Protein 8SX0 (pdb70)

Nearest PDB structures (foldseek):
  8sx0-assembly2_B  TM=9.634E-01  e=1.374E-15  Bordetella pertussis
  8qfa-assembly1_A  TM=8.486E-01  e=3.007E-14  Bordetella pertussis
  7u8t-assembly1_A  TM=3.746E-01  e=1.706E+00  Thermochaetoides thermophila
  8a5y-assembly1_T  TM=3.663E-01  e=3.637E+00  Saccharomyces cerevisiae
  8sx0-assembly2_B  TM=1.011E+00  e=2.562E-17  Bordetella pertussis

Radius of gyration: 18.43 Å; Cα contacts (8 Å, |Δi|>4): 390; chains: 2; bounding box: 37×47×54 Å

Sequence (192 aa):
GRHVVQQQQVQVLQRQASDINNTKSLPGGKLPKPVTVKLTDENGKPQTYTINRRREDLMKLNGKVLSTKTTLGLEQTFRLRRVEDIGGKNYRRVFYYETNKGRHVVQQQVQVLQRQASSDINNTKSLPGGKLPKPVTVKLTDENGKPQTYTINRREDLMKLNGKVLSTKTTLGLEQTFRLRVEDIGGKNYRVFFYYETNK

Secondary structure (DSSP, 8-state):
------HHHHHHHHHHHHHHTSPPPTTSEEEEEEEEEEEBTTS-EEEEEEEEGGGGGGGTT-EEEEE-TTS-EEEEEEEEEE-SSS-EEEEEEE--/----S-HHHHHHHHHHHHHHTSPPPTTS--SS-EEEEEEBTTS-EEEEEE-SGGGGGGGTT-EEEEE-TTS-EEEEEEEEEEEETTEEEEEEE---

B-factor: mean 32.5, std 13.25, range [11.48, 83.45]

Foldseek 3Di:
DDDDPFPLQVVVQVVLQVLLPFDPDPVAFGPAWDKGWFAAPVRHIDIDTHGGLCVVQVQAQGWGWTADPVGDIAIWGKHWDDPDDSRIGIDTHHDD/DDDDAADLQVVVQVVLVVLLVFDADVVAWGPDWDWRWFQAPVRRIDIDTHGGLCVVQVQAFTKGWDQDPVGDIAIWGKHWDCPDPSRIGIDIGHPD

Organism: Bordetella pertussis (strain Tohama I / ATCC BAA-589 / NCTC 13251) (NCBI:txid257313)

Solvent-accessible surface area: 11392 Å² total; per-residue (Å²): 122,43,31,0,67,21,134,33,1,30,64,1,2,85,20,1,4,56,1,42,102,49,172,38,92,138,68,26,110,6,75,67,81,35,68,1,146,4,30,19,89,123,35,122,112,62,90,71,76,4,66,89,30,64,18,0,76,163,10,60,26,71,21,2,9,11,152,41,149,158,44,124,89,75,46,12,82,1,67,1,54,69,121,40,73,105,53,11,58,0,48,32,77,99,43,132,129,230,98,72,32,23,78,25,0,113,71,1,60,136,21,2,52,74,3,14,103,43,69,47,87,137,73,28,88,4,63,159,70,34,71,0,147,5,40,17,99,133,41,104,86,56,88,73,77,4,52,82,6,75,20,0,70,157,9,58,24,57,19,0,7,17,133,32,120,138,37,119,111,73,35,3,86,0,72,0,50,51,19,0,9,84,2,10,80,4,53,82,75,109,54,179

Structure (mmCIF, N/CA/C/O backbone):
data_8SX0
#
_entry.id   8SX0
#
_cell.length_a   23.060
_cell.length_b   46.576
_cell.length_c   75.987
_cell.angle_alpha   90.000
_cell.angle_beta   91.690
_cell.angle_gamma   90.000
#
_symmetry.space_group_name_H-M   'P 1 21 1'
#
loop_
_entity.id
_entity.type
_entity.pdbx_description
1 polymer 'Filamentous hemagglutinin'
2 non-polymer 'PHOSPHATE ION'
3 non-polymer 'CALCIUM ION'
4 non-polymer GLYCEROL
5 water water
#
loop_
_atom_site.group_PDB
_atom_site.id
_atom_site.type_symbol
_atom_site.label_atom_id
_atom_site.label_alt_id
_atom_site.label_comp_id
_atom_site.label_asym_id
_atom_site.label_entity_id
_atom_site.label_seq_id
_atom_site.pdbx_PDB_ins_code
_atom_site.Cartn_x
_atom_site.Cartn_y
_atom_site.Cartn_z
_atom_site.occupancy
_atom_site.B_iso_or_equiv
_atom_site.auth_seq_id
_atom_site.auth_comp_id
_atom_site.auth_asym_id
_atom_site.auth_atom_id
_atom_site.pdbx_PDB_model_num
ATOM 1 N N . GLY A 1 16 ? 29.69336 3.02371 25.81768 1.000 56.80921 3615 GLY A N 1
ATOM 2 C CA . GLY A 1 16 ? 28.62784 2.51669 24.97630 1.000 56.52174 3615 GLY A CA 1
ATOM 3 C C . GLY A 1 16 ? 27.36871 2.17308 25.74661 1.000 52.76551 3615 GLY A C 1
ATOM 4 O O . GLY A 1 16 ? 26.95268 1.01364 25.78931 1.000 66.14210 3615 GLY A O 1
ATOM 7 N N . ARG A 1 17 ? 26.75704 3.17943 26.36305 1.000 46.00415 3616 ARG A N 1
ATOM 8 C CA . ARG A 1 17 ? 25.51336 3.00894 27.10339 1.000 49.11185 3616 ARG A CA 1
ATOM 9 C C . ARG A 1 17 ? 24.41792 3.81133 26.41701 1.000 41.15246 3616 ARG A C 1
ATOM 10 O O . ARG A 1 17 ? 24.62914 4.97665 26.06641 1.000 37.21040 3616 ARG A O 1
ATOM 14 N N . HIS A 1 18 ? 23.24926 3.19613 26.23630 1.000 56.37498 3617 HIS A N 1
ATOM 15 C CA . HIS A 1 18 ? 22.10577 3.92109 25.69467 1.000 38.22029 3617 HIS A CA 1
ATOM 16 C C . HIS A 1 18 ? 21.58318 4.89560 26.74702 1.000 38.48595 3617 HIS A C 1
ATOM 17 O O . HIS A 1 18 ? 21.14787 4.47785 27.82533 1.000 50.66098 3617 HIS A O 1
ATOM 31 N N . VAL A 1 19 ? 21.61947 6.19001 26.44186 1.000 28.99898 3618 VAL A N 1
ATOM 32 C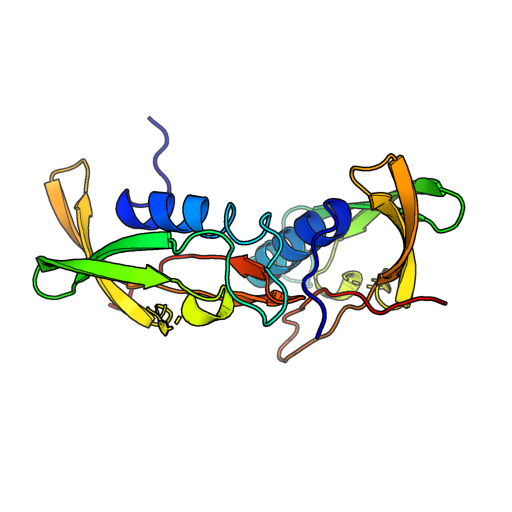 CA . VAL A 1 19 ? 21.14319 7.21758 27.36715 1.000 29.56231 3618 VAL A CA 1
ATOM 33 C C . VAL A 1 19 ? 19.61787 7.18623 27.36379 1.000 32.61303 3618 VAL A C 1
ATOM 34 O O . VAL A 1 19 ? 18.97839 7.53384 26.36891 1.000 26.25936 3618 VAL A O 1
ATOM 47 N N . VAL A 1 20 ? 19.02296 6.75911 28.47434 1.000 36.88056 3619 VAL A N 1
ATOM 48 C CA . VAL A 1 20 ? 17.57019 6.78641 28.60785 1.000 28.69304 3619 VAL A CA 1
ATOM 49 C C . VAL A 1 20 ? 17.09880 7.90596 29.51952 1.000 34.44451 3619 VAL A C 1
ATOM 50 O O . VAL A 1 20 ? 15.89394 8.19790 29.54698 1.000 38.92076 3619 VAL A O 1
ATOM 63 N N . GLN A 1 21 ? 18.00835 8.57230 30.22456 1.000 29.76147 3620 GLN A N 1
ATOM 64 C CA A GLN A 1 21 ? 17.63108 9.58428 31.20461 0.609 28.57909 3620 GLN A CA 1
ATOM 65 C CA B GLN A 1 21 ? 17.62093 9.57681 31.20494 0.391 28.55164 3620 GLN A CA 1
ATOM 66 C C . GLN A 1 21 ? 17.10838 10.83733 30.51129 1.000 38.63460 3620 GLN A C 1
ATOM 67 O O . GLN A 1 21 ? 17.81217 11.44700 29.69574 1.000 25.52601 3620 GLN A O 1
ATOM 94 N N . GLN A 1 22 ? 15.89464 11.25225 30.87628 1.000 26.95009 3621 GLN A N 1
ATOM 95 C CA . GLN A 1 22 ? 15.25778 12.41160 30.25964 1.000 32.00491 3621 GLN A CA 1
ATOM 96 C C . GLN A 1 22 ? 16.18726 13.61569 30.17676 1.000 29.78183 3621 GLN A C 1
ATOM 97 O O . GLN A 1 22 ? 16.29789 14.25485 29.12251 1.000 26.38326 3621 GLN A O 1
ATOM 111 N N . GLN A 1 23 ? 16.76718 14.01856 31.30808 1.000 23.42963 3622 GLN A N 1
ATOM 112 C CA . GLN A 1 23 ? 17.51364 15.27043 31.33259 1.000 24.33324 3622 GLN A CA 1
ATOM 113 C C . GLN A 1 23 ? 18.63774 15.24706 30.31171 1.000 20.97697 3622 GLN A C 1
ATOM 114 O O . GLN A 1 23 ? 18.94563 16.26622 29.68175 1.000 23.37889 3622 GLN A O 1
ATOM 128 N N . VAL A 1 24 ? 19.31698 14.10558 30.20292 1.000 22.27913 3623 VAL A N 1
ATOM 129 C CA . VAL A 1 24 ? 20.43082 13.98503 29.27353 1.000 22.74324 3623 VAL A CA 1
ATOM 130 C C . VAL A 1 24 ? 19.91490 13.95548 27.84294 1.000 22.79561 3623 VAL A C 1
ATOM 131 O O . VAL A 1 24 ? 20.49548 14.57613 26.94052 1.000 20.21671 3623 VAL A O 1
ATOM 144 N N . GLN A 1 25 ? 18.80534 13.24862 27.61286 1.000 22.19440 3624 GLN A N 1
ATOM 145 C CA . GLN A 1 25 ? 18.22425 13.21742 26.27977 1.000 21.71957 3624 GLN A CA 1
ATOM 146 C C . GLN A 1 25 ? 17.88780 14.62465 25.79891 1.000 14.86244 3624 GLN A C 1
ATOM 147 O O . GLN A 1 25 ? 18.12034 14.95029 24.63258 1.000 18.66260 3624 GLN A O 1
ATOM 161 N N . VAL A 1 26 ? 17.32787 15.46750 26.67082 1.000 18.48303 3625 VAL A N 1
ATOM 162 C CA . VAL A 1 26 ? 17.00430 16.83172 26.26160 1.000 16.42021 3625 VAL A CA 1
ATOM 163 C C . VAL A 1 26 ? 18.28368 17.59677 25.93828 1.000 14.07945 3625 VAL A C 1
ATOM 164 O O . VAL A 1 26 ? 18.37193 18.29662 24.92552 1.000 17.65833 3625 VAL A O 1
ATOM 177 N N . LEU A 1 27 ? 19.30892 17.44367 26.76935 1.000 18.30111 3626 LEU A N 1
ATOM 178 C CA . LEU A 1 27 ? 20.55548 18.15616 26.51031 1.000 16.68316 3626 LEU A CA 1
ATOM 179 C C . LEU A 1 27 ? 21.20335 17.68854 25.20303 1.000 16.16564 3626 LEU A C 1
ATOM 180 O O . LEU A 1 27 ? 21.81933 18.48812 24.47343 1.000 18.08655 3626 LEU A O 1
ATOM 196 N N . GLN A 1 28 ? 21.09086 16.39346 24.89892 1.000 16.02041 3627 GLN A N 1
ATOM 197 C CA . GLN A 1 28 ? 21.63060 15.88846 23.63977 1.000 13.76690 3627 GLN A CA 1
ATOM 198 C C . GLN A 1 28 ? 20.96491 16.58183 22.46344 1.000 17.12018 3627 GLN A C 1
ATOM 199 O O . GLN A 1 28 ? 21.62738 16.93321 21.46791 1.000 16.72352 3627 GLN A O 1
ATOM 213 N N . ARG A 1 29 ? 19.63669 16.71679 22.52382 1.000 17.24528 3628 ARG A N 1
ATOM 214 C CA . ARG A 1 29 ? 18.91712 17.41056 21.47088 1.000 18.38452 3628 ARG A CA 1
ATOM 215 C C . ARG A 1 29 ? 19.34549 18.86696 21.38680 1.000 18.54462 3628 ARG A C 1
ATOM 216 O O . ARG A 1 29 ? 19.51813 19.41928 20.28800 1.000 17.57029 3628 ARG A O 1
ATOM 237 N N . GLN A 1 30 ? 19.50752 19.51504 22.54399 1.000 16.38481 3629 GLN A N 1
ATOM 238 C CA . GLN A 1 30 ? 19.89290 20.91723 22.53590 1.000 21.99800 3629 GLN A CA 1
ATOM 239 C C . GLN A 1 30 ? 21.27891 21.08800 21.93475 1.000 16.74270 3629 GLN A C 1
ATOM 240 O O . GLN A 1 30 ? 21.51995 22.04024 21.19229 1.000 17.05136 3629 GLN A O 1
ATOM 254 N N . ALA A 1 31 ? 22.21186 20.18582 22.25489 1.000 15.83837 3630 ALA A N 1
ATOM 255 C CA . ALA A 1 31 ? 23.53134 20.26605 21.65156 1.000 12.91495 3630 ALA A CA 1
ATOM 256 C C . ALA A 1 31 ? 23.42955 20.12660 20.14713 1.000 16.15012 3630 ALA A C 1
ATOM 257 O O . ALA A 1 31 ? 24.09903 20.84697 19.40227 1.000 17.08905 3630 ALA A O 1
ATOM 264 N N . SER A 1 32 ? 22.60121 19.19134 19.67961 1.000 16.43982 3631 SER A N 1
ATOM 265 C CA . SER A 1 32 ? 22.41202 19.04642 18.24143 1.000 15.05428 3631 SER A CA 1
ATOM 266 C C . SER A 1 32 ? 21.81254 20.32402 17.65808 1.000 15.76845 3631 SER A C 1
ATOM 267 O O . SER A 1 32 ? 22.24219 20.78922 16.59189 1.000 19.92590 3631 SER A O 1
ATOM 275 N N . ASP A 1 33 ? 20.86942 20.94232 18.38295 1.000 18.93998 3632 ASP A N 1
ATOM 276 C CA . ASP A 1 33 ? 20.26936 22.20161 17.94194 1.000 18.18774 3632 ASP A CA 1
ATOM 277 C C . ASP A 1 33 ? 21.32952 23.27567 17.79499 1.000 17.29604 3632 ASP A C 1
ATOM 278 O O . ASP A 1 33 ? 21.38281 23.98050 16.78353 1.000 20.86480 3632 ASP A O 1
ATOM 287 N N . ILE A 1 34 ? 22.18132 23.40799 18.81058 1.000 15.81609 3633 ILE A N 1
ATOM 288 C CA . ILE A 1 34 ? 23.27263 24.37395 18.78770 1.000 11.48281 3633 ILE A CA 1
ATOM 289 C C . ILE A 1 34 ? 24.23293 24.07967 17.64543 1.000 15.80014 3633 ILE A C 1
ATOM 290 O O . ILE A 1 34 ? 24.67459 24.99490 16.94691 1.000 17.33574 3633 ILE A O 1
ATOM 306 N N . ASN A 1 35 ? 24.59653 22.80885 17.44892 1.000 14.39517 3634 ASN A N 1
ATOM 307 C CA . ASN A 1 35 ? 25.49378 22.45201 16.35878 1.000 16.69823 3634 ASN A CA 1
ATOM 308 C C . ASN A 1 35 ? 24.98389 22.96186 15.02747 1.000 19.75511 3634 ASN A C 1
ATOM 309 O O . ASN A 1 35 ? 25.78200 23.30725 14.14140 1.000 18.70043 3634 ASN A O 1
ATOM 320 N N . ASN A 1 36 ? 23.65811 22.99299 14.86233 1.000 19.47720 3635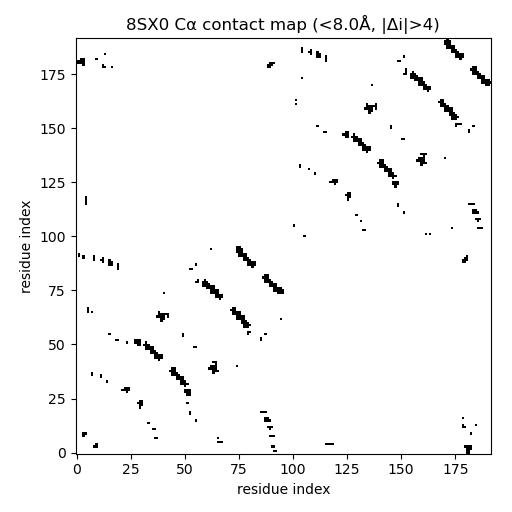 ASN A N 1
ATOM 321 C CA . ASN A 1 36 ? 23.03580 23.42514 13.61873 1.000 22.93257 3635 ASN A CA 1
ATOM 322 C C . ASN A 1 36 ? 22.66825 24.90372 13.61789 1.000 20.93565 3635 ASN A C 1
ATOM 323 O O . ASN A 1 36 ? 22.02210 25.35947 12.67403 1.000 32.46450 3635 ASN A O 1
ATOM 334 N N . THR A 1 37 ? 23.08879 25.66596 14.61800 1.000 24.36209 3636 THR A N 1
ATOM 335 C CA . THR A 1 37 ? 22.77413 27.08630 14.71810 1.000 18.17076 3636 THR A CA 1
ATOM 336 C C . THR A 1 37 ? 24.00962 27.89930 14.37587 1.000 18.60858 3636 THR A C 1
ATOM 337 O O . THR A 1 37 ? 25.08979 27.64088 14.90850 1.000 22.36802 3636 THR A O 1
ATOM 348 N N . LYS A 1 38 ? 23.84660 28.89447 13.51176 1.000 23.72038 3637 LYS A N 1
ATOM 349 C CA . LYS A 1 38 ? 24.96045 29.75547 13.15786 1.000 21.81039 3637 LYS A CA 1
ATOM 350 C C . LYS A 1 38 ? 25.16357 30.79986 14.23643 1.000 21.58232 3637 LYS A C 1
ATOM 351 O O . LYS A 1 38 ? 24.19912 31.36767 14.75276 1.000 25.00920 3637 LYS A O 1
ATOM 370 N N . SER A 1 39 ? 26.42117 31.06495 14.56361 1.000 21.12889 3638 SER A N 1
ATOM 371 C CA . SER A 1 39 ? 26.74474 32.11019 15.51642 1.000 26.01190 3638 SER A CA 1
ATOM 372 C C . SER A 1 39 ? 26.62824 33.49062 14.86342 1.000 25.57612 3638 SER A C 1
ATOM 373 O O . SER A 1 39 ? 26.72811 33.64574 13.64717 1.000 25.17514 3638 SER A O 1
ATOM 381 N N . LEU A 1 40 ? 26.43003 34.49686 15.69578 1.000 22.55032 3639 LEU A N 1
ATOM 382 C CA . LEU A 1 40 ? 26.57149 35.88400 15.26889 1.000 24.05521 3639 LEU A CA 1
ATOM 383 C C . LEU A 1 40 ? 28.04951 36.26102 15.24373 1.000 41.35275 3639 LEU A C 1
ATOM 384 O O . LEU A 1 40 ? 28.88337 35.59000 15.86054 1.000 28.04815 3639 LEU A O 1
ATOM 400 N N . PRO A 1 41 ? 28.41276 37.31528 14.51695 1.000 30.76037 3640 PRO A N 1
ATOM 401 C CA . PRO A 1 41 ? 29.80422 37.77240 14.56616 1.000 27.47874 3640 PRO A CA 1
ATOM 402 C C . PRO A 1 41 ? 30.24533 37.94963 16.00798 1.000 25.38451 3640 PRO A C 1
ATOM 403 O O . PRO A 1 41 ? 29.55352 38.57019 16.82140 1.000 29.54775 3640 PRO A O 1
ATOM 414 N N . GLY A 1 42 ? 31.41759 37.40974 16.32907 1.000 28.82827 3641 GLY A N 1
ATOM 415 C CA . GLY A 1 42 ? 31.90642 37.45124 17.68227 1.000 35.12325 3641 GLY A CA 1
ATOM 416 C C . GLY A 1 42 ? 31.64562 36.18538 18.46265 1.000 36.83489 3641 GLY A C 1
ATOM 417 O O . GLY A 1 42 ? 32.16466 36.04261 19.57227 1.000 34.42287 3641 GLY A O 1
ATOM 421 N N . GLY A 1 43 ? 30.83680 35.28110 17.92570 1.000 33.74000 3642 GLY A N 1
ATOM 422 C CA . GLY A 1 43 ? 30.78163 33.91918 18.40984 1.000 29.60608 3642 GLY A CA 1
ATOM 423 C C . GLY A 1 43 ? 29.64573 33.58099 19.34284 1.000 28.72536 3642 GLY A C 1
ATOM 424 O O . GLY A 1 43 ? 29.57771 32.43603 19.80262 1.000 28.58467 3642 GLY A O 1
ATOM 428 N N . LYS A 1 44 ? 28.76678 34.52177 19.65414 1.000 24.35372 3643 LYS A N 1
ATOM 429 C CA . LYS A 1 44 ? 27.61987 34.21857 20.49214 1.000 24.14057 3643 LYS A CA 1
ATOM 430 C C . LYS A 1 44 ? 26.47894 33.64114 19.66237 1.000 20.53071 3643 LYS A C 1
ATOM 431 O O . LYS A 1 44 ? 26.29687 33.97856 18.49005 1.000 23.46901 3643 LYS A O 1
ATOM 450 N N . LEU A 1 45 ? 25.72294 32.73502 20.27972 1.000 21.16103 3644 LEU A N 1
ATOM 451 C CA . LEU A 1 45 ? 24.50007 32.25722 19.66799 1.000 13.82851 3644 LEU A CA 1
ATOM 452 C C . LEU A 1 45 ? 23.46685 33.37539 19.57207 1.000 21.08243 3644 LEU A C 1
ATOM 453 O O . LEU A 1 45 ? 23.44099 34.28809 20.40824 1.000 21.47906 3644 LEU A O 1
ATOM 469 N N . PRO A 1 46 ? 22.60168 33.32880 18.55919 1.000 22.28413 3645 PRO A N 1
ATOM 470 C CA . PRO A 1 46 ? 21.62127 34.42022 18.40853 1.000 24.72548 3645 PRO A CA 1
ATOM 471 C C . PRO A 1 46 ? 20.71177 34.56945 19.62202 1.000 32.11260 3645 PRO A C 1
ATOM 472 O O . PRO A 1 46 ? 20.28828 35.68436 19.95536 1.000 27.32318 3645 PRO A O 1
ATOM 483 N N . LYS A 1 47 ? 20.39936 33.46013 20.29750 1.000 24.29163 3646 LYS A N 1
ATOM 484 C CA . LYS A 1 47 ? 19.57467 33.42749 21.49422 1.000 23.96737 3646 LYS A CA 1
ATOM 485 C C . LYS A 1 47 ? 20.25085 32.41825 22.41506 1.000 27.29404 3646 LYS A C 1
ATOM 486 O O . LYS A 1 47 ? 20.55451 31.29076 21.96830 1.000 21.89126 3646 LYS A O 1
ATOM 490 N N . PRO A 1 48 ? 20.50360 32.75730 23.67858 1.000 25.80979 3647 PRO A N 1
ATOM 491 C CA . PRO A 1 48 ? 21.08067 31.75674 24.58596 1.000 19.91556 3647 PRO A CA 1
ATOM 492 C C . PRO A 1 48 ? 20.15054 30.56542 24.75714 1.000 19.70738 3647 PRO A C 1
ATOM 493 O O . PRO A 1 48 ? 18.92638 30.66537 24.62881 1.000 20.83605 3647 PRO A O 1
ATOM 504 N N . VAL A 1 49 ? 20.75000 29.41888 25.05247 1.000 16.84535 3648 VAL A N 1
ATOM 505 C CA . VAL A 1 49 ? 20.02124 28.18283 25.28523 1.000 17.97596 3648 VAL A CA 1
ATOM 506 C C . VAL A 1 49 ? 20.10087 27.88875 26.76786 1.000 19.23659 3648 VAL A C 1
ATOM 507 O O . VAL A 1 49 ? 21.18577 27.96445 27.36074 1.000 20.81885 3648 VAL A O 1
ATOM 520 N N . THR A 1 50 ? 18.95592 27.59546 27.37667 1.000 16.20953 3649 THR A N 1
ATOM 521 C CA . THR A 1 50 ? 18.89207 27.27536 28.79580 1.000 20.97482 3649 THR A CA 1
ATOM 522 C C . THR A 1 50 ? 18.87430 25.75712 28.98688 1.000 19.91259 3649 THR A C 1
ATOM 523 O O . THR A 1 50 ? 17.98046 25.06656 28.49172 1.000 20.23379 3649 THR A O 1
ATOM 534 N N . VAL A 1 51 ? 19.83755 25.24978 29.73710 1.000 21.17125 3650 VAL A N 1
ATOM 535 C CA . VAL A 1 51 ? 19.94885 23.82017 30.00697 1.000 17.79111 3650 VAL A CA 1
ATOM 536 C C . VAL A 1 51 ? 19.51550 23.54616 31.43893 1.000 17.83264 3650 VAL A C 1
ATOM 537 O O . VAL A 1 51 ? 19.88692 24.28095 32.35672 1.000 23.23923 3650 VAL A O 1
ATOM 550 N N . LYS A 1 52 ? 18.76570 22.45783 31.62943 1.000 19.63049 3651 LYS A N 1
ATOM 551 C CA . LYS A 1 52 ? 18.20496 22.10301 32.92575 1.000 19.92216 3651 LYS A CA 1
ATOM 552 C C . LYS A 1 52 ? 18.77586 20.76627 33.35942 1.000 24.03668 3651 LYS A C 1
ATOM 553 O O . LYS A 1 52 ? 18.62064 19.76122 32.65472 1.000 25.60324 3651 LYS A O 1
ATOM 572 N N . LEU A 1 53 ? 19.42579 20.75466 34.51728 1.000 23.12793 3652 LEU A N 1
ATOM 573 C CA . LEU A 1 53 ? 19.96737 19.53127 35.07567 1.000 20.19016 3652 LEU A CA 1
ATOM 574 C C . LEU A 1 53 ? 19.64446 19.46527 36.56002 1.000 25.52523 3652 LEU A C 1
ATOM 575 O O . LEU A 1 53 ? 19.14850 20.41916 37.15169 1.000 29.28914 3652 LEU A O 1
ATOM 591 N N . THR A 1 54 ? 19.91434 18.31042 37.15087 1.000 25.24577 3653 THR A N 1
ATOM 592 C CA . THR A 1 54 ? 19.79819 18.08723 38.59031 1.000 20.77991 3653 THR A CA 1
ATOM 593 C C . THR A 1 54 ? 21.16587 17.63622 39.06485 1.000 21.32786 3653 THR A C 1
ATOM 594 O O . THR A 1 54 ? 21.71047 16.67194 38.52203 1.000 25.40918 3653 THR A O 1
ATOM 605 N N . ASP A 1 55 ? 21.72739 18.33583 40.05589 1.000 22.71070 3654 ASP A N 1
ATOM 606 C CA . ASP A 1 55 ? 23.10001 18.06034 40.45161 1.000 24.47863 3654 ASP A CA 1
ATOM 607 C C . ASP A 1 55 ? 23.15939 16.90705 41.44845 1.000 24.89222 3654 ASP A C 1
ATOM 608 O O . ASP A 1 55 ? 22.14463 16.31506 41.80932 1.000 28.33783 3654 ASP A O 1
ATOM 617 N N . GLU A 1 56 ? 24.38755 16.56918 41.86594 1.000 24.30711 3655 GLU A N 1
ATOM 618 C CA . GLU A 1 56 ? 24.61683 15.37223 42.66378 1.000 29.06845 3655 GLU A CA 1
ATOM 619 C C . GLU A 1 56 ? 23.86106 15.42256 43.98156 1.000 31.06257 3655 GLU A C 1
ATOM 620 O O . GLU A 1 56 ? 23.48554 14.37212 44.51726 1.000 35.01548 3655 GLU A O 1
ATOM 632 N N . ASN A 1 57 ? 23.64080 16.62210 44.52801 1.000 23.91848 3656 ASN A N 1
ATOM 633 C CA . ASN A 1 57 ? 22.89525 16.76008 45.77268 1.000 28.01319 3656 ASN A CA 1
ATOM 634 C C . ASN A 1 57 ? 21.39402 16.71965 45.55294 1.000 33.95069 3656 ASN A C 1
ATOM 635 O O . ASN A 1 57 ? 20.64574 16.93874 46.50737 1.000 33.14624 3656 ASN A O 1
ATOM 646 N N . GLY A 1 58 ? 20.93811 16.49237 44.32451 1.000 31.45548 3657 GLY A N 1
ATOM 647 C CA . GLY A 1 58 ? 19.52268 16.43657 44.03095 1.000 37.49768 3657 GLY A CA 1
ATOM 648 C C . GLY A 1 58 ? 18.83819 17.76368 43.79849 1.000 33.11085 3657 GLY A C 1
ATOM 649 O O . GLY A 1 58 ? 17.60352 17.79247 43.72287 1.000 40.03316 3657 GLY A O 1
ATOM 653 N N . LYS A 1 59 ? 19.58749 18.86087 43.66653 1.000 25.27189 3658 LYS A N 1
ATOM 654 C CA . LYS A 1 59 ? 18.97263 20.16414 43.47073 1.000 26.84295 3658 LYS A CA 1
ATOM 655 C C . LYS A 1 59 ? 18.82058 20.47202 41.98372 1.000 41.45434 3658 LYS A C 1
ATOM 656 O O . LYS A 1 59 ? 19.75949 20.26078 41.21118 1.000 28.29361 3658 LYS A O 1
ATOM 675 N N . PRO A 1 60 ? 17.67735 21.01628 41.56318 1.000 30.78643 3659 PRO A N 1
ATOM 676 C CA . PRO A 1 60 ? 17.56724 21.48861 40.17679 1.000 30.20383 3659 PRO A CA 1
ATOM 677 C C . PRO A 1 60 ? 18.56241 22.60157 39.91309 1.000 28.50822 3659 PRO A C 1
ATOM 678 O O . PRO A 1 60 ? 18.76019 23.49976 40.73731 1.000 28.53318 3659 PRO A O 1
ATOM 689 N N . GLN A 1 61 ? 19.18386 22.55531 38.73824 1.000 27.27281 3660 GLN A N 1
ATOM 690 C CA . GLN A 1 61 ? 20.04891 23.62820 38.29703 1.000 22.88468 3660 GLN A CA 1
ATOM 691 C C . GLN A 1 61 ? 19.67417 23.99370 36.86250 1.000 34.81790 3660 GLN A C 1
ATOM 692 O O . GLN A 1 61 ? 19.31777 23.11933 36.06902 1.000 31.52589 3660 GLN A O 1
ATOM 706 N N . THR A 1 62 ? 19.76418 25.27563 36.52288 1.000 25.48610 3661 THR A N 1
ATOM 707 C CA . THR A 1 62 ? 19.67768 25.72000 35.13666 1.000 23.51981 3661 THR A CA 1
ATOM 708 C C . THR A 1 62 ? 20.96473 26.44476 34.78335 1.000 26.83050 3661 THR A C 1
ATOM 709 O O . THR A 1 62 ? 21.56519 27.09648 35.63574 1.000 29.49576 3661 THR A O 1
ATOM 720 N N . TYR A 1 63 ? 21.40039 26.31301 33.52894 1.000 19.92846 3662 TYR A N 1
ATOM 721 C CA . TYR A 1 63 ? 22.59536 26.98053 33.04186 1.000 21.94325 3662 TYR A CA 1
ATOM 722 C C . TYR A 1 63 ? 22.29311 27.64327 31.70777 1.000 24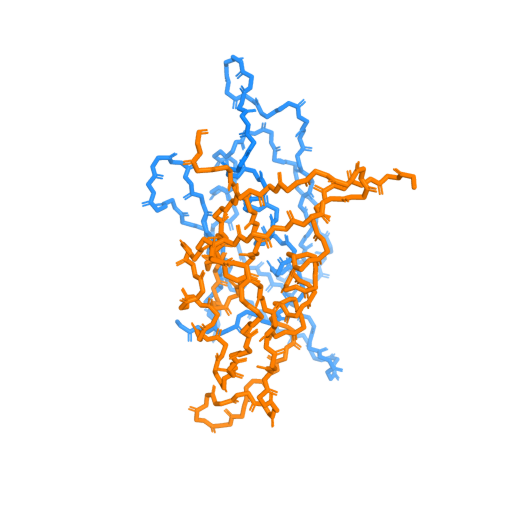.89009 3662 TYR A C 1
ATOM 723 O O . TYR A 1 63 ? 21.47810 27.15052 30.92508 1.000 27.24362 3662 TYR A O 1
ATOM 741 N N . THR A 1 64 ? 22.93946 28.77417 31.47106 1.000 20.04542 3663 THR A N 1
ATOM 742 C CA . THR A 1 64 ? 22.76634 29.55359 30.25050 1.000 20.70773 3663 THR A CA 1
ATOM 743 C C . THR A 1 64 ? 23.95152 29.30705 29.31756 1.000 21.55351 3663 THR A C 1
ATOM 744 O O . THR A 1 64 ? 25.10625 29.56309 29.68228 1.000 24.54083 3663 THR A O 1
ATOM 755 N N . ILE A 1 65 ? 23.67074 28.82655 28.10500 1.000 20.99333 3664 ILE A N 1
ATOM 756 C CA . ILE A 1 65 ? 24.66882 28.58930 27.08535 1.000 21.22374 3664 ILE A CA 1
ATOM 757 C C . ILE A 1 65 ? 24.61143 29.79824 26.14581 1.000 19.78881 3664 ILE A C 1
ATOM 758 O O . ILE A 1 65 ? 23.69499 29.94255 25.35334 1.000 19.19506 3664 ILE A O 1
ATOM 774 N N . ASN A 1 66 ? 25.61435 30.68496 26.26625 1.000 19.47429 3665 ASN A N 1
ATOM 775 C CA . ASN A 1 66 ? 25.67124 31.85400 25.38071 1.000 21.04978 3665 ASN A CA 1
ATOM 776 C C . ASN A 1 66 ? 26.46434 31.65410 24.12217 1.000 18.49795 3665 ASN A C 1
ATOM 777 O O . ASN A 1 66 ? 26.17205 32.27414 23.09341 1.000 19.75958 3665 ASN A O 1
ATOM 788 N N . ARG A 1 67 ? 27.47009 30.80326 24.17719 1.000 19.39024 3666 ARG A N 1
ATOM 789 C CA A ARG A 1 67 ? 28.35837 30.44721 23.03457 0.485 17.13165 3666 ARG A CA 1
ATOM 790 C CA B ARG A 1 67 ? 28.36069 30.44047 23.03735 0.515 17.13813 3666 ARG A CA 1
ATOM 791 C C . ARG A 1 67 ? 28.33209 28.95054 22.93328 1.000 14.44702 3666 ARG A C 1
ATOM 792 O O . ARG A 1 67 ? 28.17584 28.32879 23.97311 1.000 17.17520 3666 ARG A O 1
ATOM 830 N N . ARG A 1 68 ? 28.56159 28.39496 21.74284 1.000 16.46159 3667 ARG A N 1
ATOM 831 C CA . ARG A 1 68 ? 28.51304 26.95296 21.59392 1.000 15.09716 3667 ARG A CA 1
ATOM 832 C C . ARG A 1 68 ? 29.53398 26.23563 22.50739 1.000 14.89918 3667 ARG A C 1
ATOM 833 O O . ARG A 1 68 ? 29.22212 25.19526 23.11065 1.000 16.28695 3667 ARG A O 1
ATOM 854 N N . GLU A 1 69 ? 30.73146 26.81959 22.64420 1.000 18.14905 3668 GLU A N 1
ATOM 855 C CA . GLU A 1 69 ? 31.75940 26.17024 23.44770 1.000 19.00320 3668 GLU A CA 1
ATOM 856 C C . GLU A 1 69 ? 31.40754 26.11676 24.93131 1.000 20.08713 3668 GLU A C 1
ATOM 857 O O . GLU A 1 69 ? 32.01441 25.33053 25.67907 1.000 18.58388 3668 GLU A O 1
ATOM 869 N N . ASP A 1 70 ? 30.45045 26.93440 25.37473 1.000 18.70783 3669 ASP A N 1
ATOM 870 C CA . ASP A 1 70 ? 29.98052 26.85015 26.74593 1.000 15.99395 3669 ASP A CA 1
ATOM 871 C C . ASP A 1 70 ? 29.53480 25.43829 27.09445 1.000 14.42209 3669 ASP A C 1
ATOM 872 O O . ASP A 1 70 ? 29.52375 25.05437 28.26942 1.000 18.16432 3669 ASP A O 1
ATOM 881 N N . LEU A 1 71 ? 29.06188 24.68601 26.10118 1.000 17.02571 3670 LEU A N 1
ATOM 882 C CA . LEU A 1 71 ? 28.64359 23.31561 26.36725 1.000 14.58500 3670 LEU A CA 1
ATOM 883 C C . LEU A 1 71 ? 29.76219 22.49956 26.99958 1.000 14.55377 3670 LEU A C 1
ATOM 884 O O . LEU A 1 71 ? 29.49442 21.60791 27.81383 1.000 15.43129 3670 LEU A O 1
ATOM 917 N N B MET A 1 72 ? 31.02158 22.77566 26.64959 0.597 14.83185 3671 MET A N 1
ATOM 918 C CA B MET A 1 72 ? 32.10658 21.99439 27.22954 0.597 18.06687 3671 MET A CA 1
ATOM 919 C C B MET A 1 72 ? 32.27380 22.24209 28.72986 0.597 16.83519 3671 MET A C 1
ATOM 920 O O B MET A 1 72 ? 32.90081 21.42994 29.40998 0.597 16.14292 3671 MET A O 1
ATOM 934 N N . LYS A 1 73 ? 31.70522 23.31980 29.27681 1.000 15.40245 3672 LYS A N 1
ATOM 935 C CA . LYS A 1 73 ? 31.79215 23.52213 30.71573 1.000 19.77550 3672 LYS A CA 1
ATOM 936 C C . LYS A 1 73 ? 30.97333 22.50443 31.49401 1.000 22.07819 3672 LYS A C 1
ATOM 937 O O . LYS A 1 73 ? 31.20728 22.33148 32.69619 1.000 23.81129 3672 LYS A O 1
ATOM 956 N N . LEU A 1 74 ? 30.01981 21.82767 30.84328 1.000 18.56794 3673 LEU A N 1
ATOM 957 C CA . LEU A 1 74 ? 29.22957 20.78274 31.48406 1.000 19.26649 3673 LEU A CA 1
ATOM 958 C C . LEU A 1 74 ? 29.95184 19.44276 31.52647 1.000 21.58381 3673 LEU A C 1
ATOM 959 O O . LEU A 1 74 ? 29.51420 18.52685 32.23087 1.000 20.19100 3673 LEU A O 1
ATOM 975 N N . ASN A 1 75 ? 31.03314 19.29291 30.77338 1.000 17.82129 3674 ASN A N 1
ATOM 976 C CA . ASN A 1 75 ? 31.74499 18.03363 30.72921 1.000 17.81178 3674 ASN A CA 1
ATOM 977 C C . ASN A 1 75 ? 32.27246 17.69600 32.11469 1.000 19.17000 3674 ASN A C 1
ATOM 978 O O . ASN A 1 75 ? 32.94640 18.50640 32.75141 1.000 22.50239 3674 ASN A O 1
ATOM 989 N N . GLY A 1 76 ? 31.95982 16.49369 32.56927 1.000 20.13536 3675 GLY A N 1
ATOM 990 C CA . GLY A 1 76 ? 32.41738 15.99768 33.84602 1.000 23.91773 3675 GLY A CA 1
ATOM 991 C C . GLY A 1 76 ? 31.49994 16.29460 35.01023 1.000 26.94061 3675 GLY A C 1
ATOM 992 O O . GLY A 1 76 ? 31.77327 15.81741 36.11496 1.000 26.44452 3675 GLY A O 1
ATOM 996 N N . LYS A 1 77 ? 30.41067 17.04086 34.79241 1.000 21.23539 3676 LYS A N 1
ATOM 997 C CA . LYS A 1 77 ? 29.48301 17.38090 35.86641 1.000 21.77910 3676 LYS A CA 1
ATOM 998 C C . LYS A 1 77 ? 28.72738 16.13385 36.31699 1.000 21.44928 3676 LYS A C 1
ATOM 999 O O . LYS A 1 77 ? 28.21359 15.36151 35.49938 1.000 21.15264 3676 LYS A O 1
ATOM 1018 N N . VAL A 1 78 ? 28.67128 15.92358 37.62468 1.000 23.60892 3677 VAL A N 1
ATOM 1019 C CA . VAL A 1 78 ? 27.91562 14.80788 38.18027 1.000 20.19820 3677 VAL A CA 1
ATOM 1020 C C . VAL A 1 78 ? 26.46051 15.23238 38.29945 1.000 22.98015 3677 VAL A C 1
ATOM 1021 O O . VAL A 1 78 ? 26.15352 16.29323 38.85673 1.000 25.01644 3677 VAL A O 1
ATOM 1034 N N . LEU A 1 79 ? 25.56309 14.40980 37.76416 1.000 22.67456 3678 LEU A N 1
ATOM 1035 C CA . LEU A 1 79 ? 24.13866 14.67756 37.74415 1.000 17.46785 3678 LEU A CA 1
ATOM 1036 C C . LEU A 1 79 ? 23.41738 13.57739 38.50342 1.000 23.14133 3678 LEU A C 1
ATOM 1037 O O . LEU A 1 79 ? 23.92382 12.46387 38.65108 1.000 25.11643 3678 LEU A O 1
ATOM 1053 N N . SER A 1 80 ? 22.22853 13.90581 38.99307 1.000 22.73052 3679 SER A N 1
ATOM 1054 C CA . SER A 1 80 ? 21.32468 12.92460 39.57467 1.000 27.51080 3679 SER A CA 1
ATOM 1055 C C . SER A 1 80 ? 20.10089 12.81750 38.68143 1.000 43.81408 3679 SER A C 1
ATOM 1056 O O . SER A 1 80 ? 19.54413 13.83889 38.25488 1.000 31.32451 3679 SER A O 1
ATOM 1064 N N . THR A 1 81 ? 19.71543 11.58540 38.36817 1.000 28.87165 3680 THR A N 1
ATOM 1065 C CA . THR A 1 81 ? 18.53347 11.30887 37.57172 1.000 28.06980 3680 THR A CA 1
ATOM 1066 C C . THR A 1 81 ? 17.63607 10.36406 38.35501 1.000 39.46488 3680 THR A C 1
ATOM 1067 O O . THR A 1 81 ? 18.08003 9.68497 39.28076 1.000 33.47983 3680 THR A O 1
ATOM 1078 N N . LYS A 1 82 ? 16.35368 10.35864 38.02132 1.000 34.64076 3681 LYS A N 1
ATOM 1079 C CA . LYS A 1 82 ? 15.40654 9.44628 38.64534 1.000 27.44414 3681 LYS A CA 1
ATOM 1080 C C . LYS A 1 82 ? 14.97254 8.40470 37.62671 1.000 42.23498 3681 LYS A C 1
ATOM 1081 O O . LYS A 1 82 ? 14.60098 8.74874 36.50202 1.000 37.59886 3681 LYS A O 1
ATOM 1100 N N . THR A 1 83 ? 15.04937 7.13588 38.01441 1.000 36.39257 3682 THR A N 1
ATOM 1101 C CA . THR A 1 83 ? 14.49878 6.05982 37.21017 1.000 40.54430 3682 THR A CA 1
ATOM 1102 C C . THR A 1 83 ? 12.96995 6.08171 37.28323 1.000 23.73161 3682 THR A C 1
ATOM 1103 O O . THR A 1 83 ? 12.35907 6.83649 38.05650 1.000 33.35529 3682 THR A O 1
ATOM 1114 N N . THR A 1 84 ? 12.34524 5.27102 36.42045 1.000 46.04646 3683 THR A N 1
ATOM 1115 C CA . THR A 1 84 ? 10.88920 5.17760 36.42078 1.000 46.67672 3683 THR A CA 1
ATOM 1116 C C . THR A 1 84 ? 10.36869 4.46617 37.66473 1.000 54.29341 3683 THR A C 1
ATOM 1117 O O . THR A 1 84 ? 9.17030 4.54839 37.95894 1.000 42.36896 3683 THR A O 1
ATOM 1128 N N . LEU A 1 85 ? 11.24544 3.76659 38.39028 1.000 46.14166 3684 LEU A N 1
ATOM 1129 C CA . LEU A 1 85 ? 10.90194 3.12445 39.65133 1.000 44.51847 3684 LEU A CA 1
ATOM 1130 C C . LEU A 1 85 ? 10.99132 4.07443 40.83962 1.000 49.33122 3684 LEU A C 1
ATOM 1131 O O . LEU A 1 85 ? 10.60125 3.69146 41.95319 1.000 46.06735 3684 LEU A O 1
ATOM 1147 N N . GLY A 1 86 ? 11.50749 5.28663 40.63745 1.000 38.11255 3685 GLY A N 1
ATOM 1148 C CA . GLY A 1 86 ? 11.57738 6.27234 41.69032 1.000 33.84737 3685 GLY A CA 1
ATOM 1149 C C . GLY A 1 86 ? 12.89318 6.31296 42.42682 1.000 22.38333 3685 GLY A C 1
ATOM 1150 O O . GLY A 1 86 ? 12.99162 7.01628 43.43628 1.000 32.88880 3685 GLY A O 1
ATOM 1154 N N . LEU A 1 87 ? 13.89321 5.54629 41.99011 1.000 26.70905 3686 LEU A N 1
ATOM 1155 C CA . LEU A 1 87 ? 15.20338 5.58064 42.61839 1.000 27.25839 3686 LEU A CA 1
ATOM 1156 C C . LEU A 1 87 ? 16.09411 6.58408 41.90701 1.000 34.44130 3686 LEU A C 1
ATOM 1157 O O . LEU A 1 87 ? 16.15101 6.61703 40.67160 1.000 28.56578 3686 LEU A O 1
ATOM 1173 N N . GLU A 1 88 ? 16.80609 7.38069 42.69692 1.000 27.09686 3687 GLU A N 1
ATOM 1174 C CA . GLU A 1 88 ? 17.80930 8.27346 42.14668 1.000 24.75761 3687 GLU A CA 1
ATOM 1175 C C . GLU A 1 88 ? 19.01940 7.48230 41.65115 1.000 24.53699 3687 GLU A C 1
ATOM 1176 O O . GLU A 1 88 ? 19.45672 6.50777 42.27340 1.000 25.54221 3687 GLU A O 1
ATOM 1188 N N . GLN A 1 89 ? 19.58688 7.93831 40.54470 1.000 21.61720 3688 GLN A N 1
ATOM 1189 C CA . GLN A 1 89 ? 20.85121 7.44275 40.01728 1.000 20.82840 3688 GLN A CA 1
ATOM 1190 C C . GLN A 1 89 ? 21.75030 8.63140 39.72104 1.000 25.51394 3688 GLN A C 1
ATOM 1191 O O . GLN A 1 89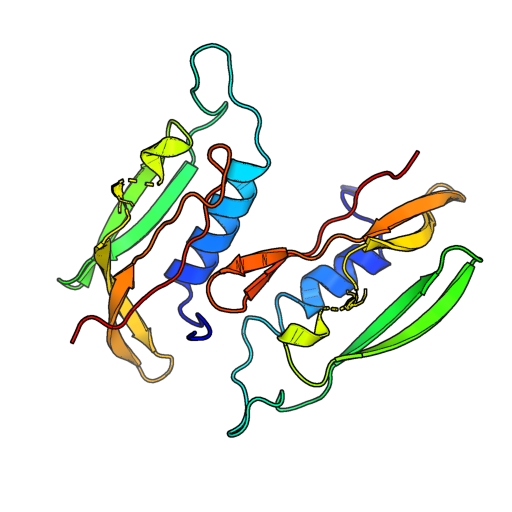 ? 21.29284 9.60899 39.13600 1.000 31.12356 3688 GLN A O 1
ATOM 1205 N N . THR A 1 90 ? 23.02462 8.54322 40.09153 1.000 23.30444 3689 THR A N 1
ATOM 1206 C CA . THR A 1 90 ? 23.99700 9.56165 39.71312 1.000 22.65602 3689 THR A CA 1
ATOM 1207 C C . THR A 1 90 ? 24.82228 9.10532 38.52090 1.000 31.34152 3689 THR A C 1
ATOM 1208 O O . THR A 1 90 ? 25.11715 7.91709 38.36456 1.000 26.10355 3689 THR A O 1
ATOM 1219 N N . PHE A 1 91 ? 25.17020 10.06682 37.67433 1.000 23.90408 3690 PHE A N 1
ATOM 1220 C CA . PHE A 1 91 ? 25.92908 9.83345 36.46262 1.000 20.37009 3690 PHE A CA 1
ATOM 1221 C C . PHE A 1 91 ? 26.93027 10.96518 36.31325 1.000 21.34861 3690 PHE A C 1
ATOM 1222 O O . PHE A 1 91 ? 26.76750 12.04485 36.88769 1.000 22.08590 3690 PHE A O 1
ATOM 1239 N N . ARG A 1 92 ? 27.96329 10.73154 35.50989 1.000 19.48153 3691 ARG A N 1
ATOM 1240 C CA . ARG A 1 92 ? 28.88511 11.79406 35.14081 1.000 19.90568 3691 ARG A CA 1
ATOM 1241 C C . ARG A 1 92 ? 28.56099 12.18660 33.70785 1.000 30.56923 3691 ARG A C 1
ATOM 1242 O O . ARG A 1 92 ? 28.52694 11.32674 32.82575 1.000 24.10342 3691 ARG A O 1
ATOM 1263 N N . LEU A 1 93 ? 28.28462 13.46485 33.49111 1.000 17.85478 3692 LEU A N 1
ATOM 1264 C CA . LEU A 1 93 ? 27.97765 13.95303 32.15951 1.000 17.40428 3692 LEU A CA 1
ATOM 1265 C C . LEU A 1 93 ? 29.26924 14.07983 31.37138 1.000 19.05996 3692 LEU A C 1
ATOM 1266 O O . LEU A 1 93 ? 30.31747 14.43720 31.91667 1.000 22.71895 3692 LEU A O 1
ATOM 1282 N N . ARG A 1 94 ? 29.19659 13.77667 30.08591 1.000 16.09309 3693 ARG A N 1
ATOM 1283 C CA A ARG A 1 94 ? 30.33057 13.90592 29.18744 0.113 18.65481 3693 ARG A CA 1
ATOM 1284 C CA B ARG A 1 94 ? 30.32838 13.90825 29.18828 0.887 18.55858 3693 ARG A CA 1
ATOM 1285 C C . ARG A 1 94 ? 29.91959 14.74666 27.98608 1.000 16.98431 3693 ARG A C 1
ATOM 1286 O O . ARG A 1 94 ? 28.84252 14.55065 27.42200 1.000 18.37545 3693 ARG A O 1
ATOM 1326 N N . VAL A 1 95 ? 30.75911 15.70661 27.61647 1.000 16.16759 3694 VAL A N 1
ATOM 1327 C CA . VAL A 1 95 ? 30.54039 16.48795 26.40726 1.000 15.01974 3694 VAL A CA 1
ATOM 1328 C C . VAL A 1 95 ? 31.84695 16.45974 25.61569 1.000 17.64105 3694 VAL A C 1
ATOM 1329 O O . VAL A 1 95 ? 32.92596 16.67809 26.17865 1.000 19.48382 3694 VAL A O 1
ATOM 1342 N N . GLU A 1 96 ? 31.75583 16.20239 24.31937 1.000 14.58774 3695 GLU A N 1
ATOM 1343 C CA . GLU A 1 96 ? 32.93593 16.05558 23.49442 1.000 16.31813 3695 GLU A CA 1
ATOM 1344 C C . GLU A 1 96 ? 32.78727 16.85568 22.21761 1.000 17.71772 3695 GLU A C 1
ATOM 1345 O O . GLU A 1 96 ? 31.68794 16.99565 21.69120 1.000 18.25936 3695 GLU A O 1
ATOM 1357 N N . ASP A 1 97 ? 33.90907 17.40067 21.74724 1.000 14.73395 3696 ASP A N 1
ATOM 1358 C CA . ASP A 1 97 ? 34.01196 18.07336 20.45493 1.000 13.54000 3696 ASP A CA 1
ATOM 1359 C C . ASP A 1 97 ? 34.53583 17.05416 19.45626 1.000 16.35704 3696 ASP A C 1
ATOM 1360 O O . ASP A 1 97 ? 35.69574 16.64362 19.54486 1.000 21.16242 3696 ASP A O 1
ATOM 1369 N N . ILE A 1 98 ? 33.68404 16.61619 18.52950 1.000 18.46161 3697 ILE A N 1
ATOM 1370 C CA . ILE A 1 98 ? 34.11311 15.60922 17.55787 1.000 14.26732 3697 ILE A CA 1
ATOM 1371 C C . ILE A 1 98 ? 34.86030 16.22112 16.38939 1.000 20.09174 3697 ILE A C 1
ATOM 1372 O O . ILE A 1 98 ? 35.43264 15.48118 15.56696 1.000 19.47202 3697 ILE A O 1
ATOM 1388 N N . GLY A 1 99 ? 34.86683 17.54580 16.29723 1.000 18.96311 3698 GLY A N 1
ATOM 1389 C CA . GLY A 1 99 ? 35.49290 18.22975 15.18626 1.000 20.87787 3698 GLY A CA 1
ATOM 1390 C C . GLY A 1 99 ? 34.79524 19.52796 14.83431 1.000 20.76207 3698 GLY A C 1
ATOM 1391 O O . GLY A 1 99 ? 33.57491 19.54662 14.61582 1.000 22.36331 3698 GLY A O 1
ATOM 1395 N N . GLY A 1 100 ? 35.55911 20.61175 14.73962 1.000 21.72501 3699 GLY A N 1
ATOM 1396 C CA . GLY A 1 100 ? 34.98712 21.86501 14.28910 1.000 24.16809 3699 GLY A CA 1
ATOM 1397 C C . GLY A 1 100 ? 33.95798 22.46276 15.21772 1.000 23.12753 3699 GLY A C 1
ATOM 1398 O O . GLY A 1 100 ? 33.00918 23.09206 14.74894 1.000 25.99960 3699 GLY A O 1
ATOM 1402 N N . LYS A 1 101 ? 34.10958 22.26230 16.52182 1.000 18.80341 3700 LYS A N 1
ATOM 1403 C CA . LYS A 1 101 ? 33.15102 22.73978 17.51769 1.000 17.59937 3700 LYS A CA 1
ATOM 1404 C C . LYS A 1 101 ? 31.74804 22.19153 17.25139 1.000 20.38105 3700 LYS A C 1
ATOM 1405 O O . LYS A 1 101 ? 30.75682 22.91880 17.20308 1.000 21.41060 3700 LYS A O 1
ATOM 1424 N N . ASN A 1 102 ? 31.67880 20.88153 17.10041 1.000 18.88884 3701 ASN A N 1
ATOM 1425 C CA . ASN A 1 102 ? 30.43453 20.14731 16.99864 1.000 14.66265 3701 ASN A CA 1
ATOM 1426 C C . ASN A 1 102 ? 30.40557 19.17786 18.15978 1.000 14.53571 3701 ASN A C 1
ATOM 1427 O O . ASN A 1 102 ? 31.27372 18.30686 18.27839 1.000 18.40685 3701 ASN A O 1
ATOM 1438 N N . TYR A 1 103 ? 29.41824 19.33712 19.01481 1.000 16.76245 3702 TYR A N 1
ATOM 1439 C CA . TYR A 1 103 ? 29.44752 18.68280 20.30724 1.000 15.76635 3702 TYR A CA 1
ATOM 1440 C C . TYR A 1 103 ? 28.47093 17.52215 20.39385 1.000 16.20355 3702 TYR A C 1
ATOM 1441 O O . TYR A 1 103 ? 27.42551 17.49772 19.73138 1.000 19.21538 3702 TYR A O 1
ATOM 1459 N N A ARG A 1 104 ? 28.80837 16.59127 21.28184 0.425 16.27803 3703 ARG A N 1
ATOM 1460 N N C ARG A 1 104 ? 28.90183 16.48516 21.13433 0.575 14.76667 3703 ARG A N 1
ATOM 1461 C CA A ARG A 1 104 ? 28.08443 15.34530 21.47005 0.425 18.79103 3703 ARG A CA 1
ATOM 1462 C CA C ARG A 1 104 ? 28.06454 15.34218 21.45941 0.575 18.63993 3703 ARG A CA 1
ATOM 1463 C C A ARG A 1 104 ? 28.04202 15.09111 22.97330 0.425 19.30759 3703 ARG A C 1
ATOM 1464 C C C ARG A 1 104 ? 28.01206 15.18510 22.97917 0.575 19.11361 3703 ARG A C 1
ATOM 1465 O O A ARG A 1 104 ? 29.06146 15.22782 23.65788 0.425 18.60248 3703 ARG A O 1
ATOM 1466 O O C ARG A 1 104 ? 29.01305 15.38342 23.66825 0.575 19.11579 3703 ARG A O 1
ATOM 1507 N N . VAL A 1 105 ? 26.86886 14.75160 23.48852 1.000 16.22068 3704 VAL A N 1
ATOM 1508 C CA . VAL A 1 105 ? 26.61294 14.64594 24.92117 1.000 15.23253 3704 VAL A CA 1
ATOM 1509 C C . VAL A 1 105 ? 26.27829 13.18950 25.23446 1.000 16.20558 3704 VAL A C 1
ATOM 1510 O O . VAL A 1 105 ? 25.46071 12.57325 24.54218 1.000 19.33384 3704 VAL A O 1
ATOM 1523 N N . PHE A 1 106 ? 26.92837 12.63344 26.25415 1.000 16.71821 3705 PHE A N 1
ATOM 1524 C CA . PHE A 1 106 ? 26.68113 11.25845 26.70505 1.000 19.06450 3705 PHE A CA 1
ATOM 1525 C C . PHE A 1 106 ? 26.99413 11.22055 28.20557 1.000 22.56042 3705 PHE A C 1
ATOM 1526 O O . PHE A 1 106 ? 27.27188 12.25174 28.82688 1.000 20.88445 3705 PHE A O 1
ATOM 1543 N N A TYR A 1 107 ? 26.88381 10.03441 28.81014 0.414 24.78907 3706 TYR A N 1
ATOM 1544 N N B TYR A 1 107 ? 26.91766 10.04229 28.80784 0.586 24.78981 3706 TYR A N 1
ATOM 1545 C CA A TYR A 1 107 ? 27.18367 9.87753 30.23090 0.414 31.32669 3706 TYR A CA 1
ATOM 1546 C CA B TYR A 1 107 ? 27.33116 9.95915 30.19921 0.586 31.38682 3706 TYR A CA 1
ATOM 1547 C C A TYR A 1 107 ? 28.09183 8.67300 30.44999 0.414 29.66162 3706 TYR A C 1
ATOM 1548 C C B TYR A 1 107 ? 28.14761 8.70337 30.43301 0.586 29.60923 3706 TYR A C 1
ATOM 1549 O O A TYR A 1 107 ? 28.19726 7.78281 29.60575 0.414 34.37462 3706 T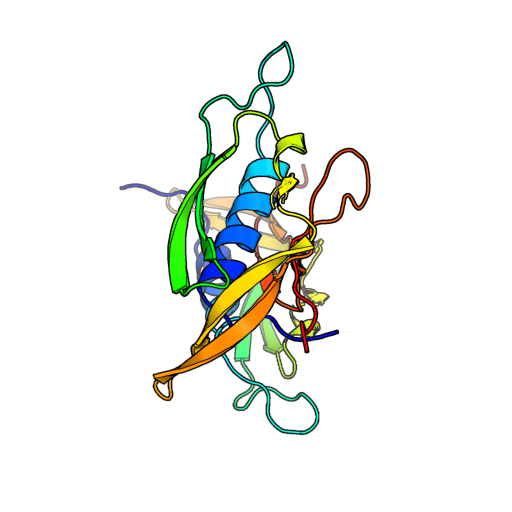YR A O 1
ATOM 1550 O O B TYR A 1 107 ? 28.23145 7.81034 29.58988 0.586 34.29359 3706 TYR A O 1
ATOM 1585 N N . GLU A 1 108 ? 28.71432 8.65063 31.62992 1.000 32.51229 3707 GLU A N 1
ATOM 1586 C CA . GLU A 1 108 ? 29.53482 7.54974 32.10251 1.000 26.72045 3707 GLU A CA 1
ATOM 1587 C C . GLU A 1 108 ? 29.16051 7.37489 33.56704 1.000 26.11541 3707 GLU A C 1
ATOM 1588 O O . GLU A 1 108 ? 28.69122 8.31194 34.23022 1.000 25.16358 3707 GLU A O 1
ATOM 1600 N N . THR A 1 109 ? 29.28453 6.15369 34.04982 1.000 34.54742 3708 THR A N 1
ATOM 1601 C CA . THR A 1 109 ? 28.90528 5.91391 35.42571 1.000 35.06422 3708 THR A CA 1
ATOM 1602 C C . THR A 1 109 ? 29.82224 6.70054 36.34962 1.000 37.09448 3708 THR A C 1
ATOM 1603 O O . THR A 1 109 ? 30.97077 7.00291 36.02365 1.000 33.05195 3708 THR A O 1
ATOM 1614 N N . ASN A 1 110 ? 29.28690 7.04643 37.50423 1.000 38.71052 3709 ASN A N 1
ATOM 1615 C CA . ASN A 1 110 ? 29.97091 7.85879 38.47396 1.000 43.01321 3709 ASN A CA 1
ATOM 1616 C C . ASN A 1 110 ? 30.62114 7.02065 39.57240 1.000 53.82343 3709 ASN A C 1
ATOM 1617 O O . ASN A 1 110 ? 31.69626 7.35943 40.07069 1.000 43.19692 3709 ASN A O 1
ATOM 1628 N N . LYS A 1 111 ? 29.95312 5.94216 39.96777 1.000 36.60881 3710 LYS A N 1
ATOM 1629 C CA . LYS A 1 111 ? 30.41628 5.05749 41.02725 1.000 44.08107 3710 LYS A CA 1
ATOM 1630 C C . LYS A 1 111 ? 30.16529 3.61086 40.60298 1.000 55.64274 3710 LYS A C 1
ATOM 1631 O O . LYS A 1 111 ? 29.59496 3.36017 39.53511 1.000 54.83629 3710 LYS A O 1
ATOM 1635 N N . GLY B 1 16 ? -1.74885 24.84049 8.79116 1.000 57.65861 3615 GLY B N 1
ATOM 1636 C CA . GLY B 1 16 ? -1.15322 26.13817 9.04781 1.000 43.42875 3615 GLY B CA 1
ATOM 1637 C C . GLY B 1 16 ? 0.36240 26.08844 9.03139 1.000 49.60251 3615 GLY B C 1
ATOM 1638 O O . GLY B 1 16 ? 0.98606 26.23436 7.97298 1.000 46.37448 3615 GLY B O 1
ATOM 1641 N N . ARG B 1 17 ? 0.95292 25.87672 10.20723 1.000 32.55903 3616 ARG B N 1
ATOM 1642 C CA . ARG B 1 17 ? 2.40211 25.77831 10.31487 1.000 29.07215 3616 ARG B CA 1
ATOM 1643 C C . ARG B 1 17 ? 2.86542 24.46120 9.70657 1.000 36.34064 3616 ARG B C 1
ATOM 1644 O O . ARG B 1 17 ? 2.37141 23.38803 10.06614 1.000 44.45001 3616 ARG B O 1
ATOM 1665 N N . HIS B 1 18 ? 3.81413 24.54269 8.78531 1.000 45.09592 3617 HIS B N 1
ATOM 1666 C CA . HIS B 1 18 ? 4.418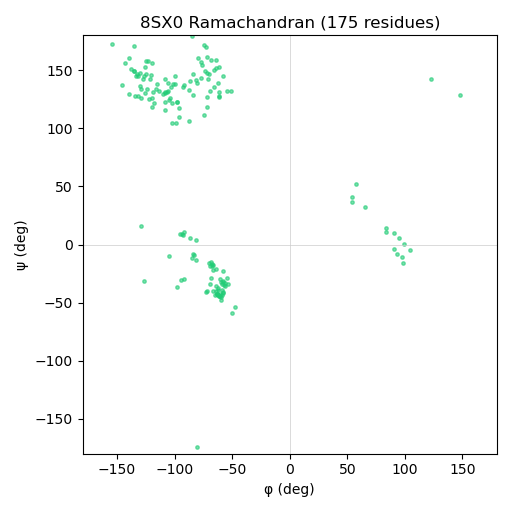32 23.37082 8.16793 1.000 56.78698 3617 HIS B CA 1
ATOM 1667 C C . HIS B 1 18 ? 5.92515 23.55641 8.20791 1.000 36.05485 3617 HIS B C 1
ATOM 1668 O O . HIS B 1 18 ? 6.43257 24.60147 7.78557 1.000 53.54713 3617 HIS B O 1
ATOM 1672 N N . VAL B 1 19 ? 6.63897 22.56034 8.72617 1.000 45.59955 3618 VAL B N 1
ATOM 1673 C CA . VAL B 1 19 ? 8.08586 22.68435 8.86057 1.000 39.80584 3618 VAL B CA 1
ATOM 1674 C C . VAL B 1 19 ? 8.81097 21.51089 8.21456 1.000 48.63765 3618 VAL B C 1
ATOM 1675 O O . VAL B 1 19 ? 9.93050 21.66655 7.71456 1.000 58.69786 3618 VAL B O 1
ATOM 1679 N N . VAL B 1 20 ? 8.19331 20.33106 8.21907 1.000 36.69764 3619 VAL B N 1
ATOM 1680 C CA . VAL B 1 20 ? 8.83477 19.13427 7.68437 1.000 30.14584 3619 VAL B CA 1
ATOM 1681 C C . VAL B 1 20 ? 7.83069 18.32302 6.87901 1.000 38.30891 3619 VAL B C 1
ATOM 1682 O O . VAL B 1 20 ? 6.62637 18.33709 7.14882 1.000 36.58596 3619 VAL B O 1
ATOM 1686 N N . GLN B 1 21 ? 8.34227 17.59234 5.88934 1.000 30.84648 3620 GLN B N 1
ATOM 1687 C CA . GLN B 1 21 ? 7.49114 16.73948 5.07418 1.000 33.53723 3620 GLN B CA 1
ATOM 1688 C C . GLN B 1 21 ? 6.86957 15.62800 5.90927 1.000 25.66992 3620 GLN B C 1
ATOM 1689 O O . GLN B 1 21 ? 7.40609 15.21893 6.93979 1.000 34.53513 3620 GLN B O 1
ATOM 1703 N N . GLN B 1 22 ? 5.76619 15.08230 5.39370 1.000 31.65783 3621 GLN B N 1
ATOM 1704 C CA . GLN B 1 22 ? 5.03413 14.01425 6.06526 1.000 33.59505 3621 GLN B CA 1
ATOM 1705 C C . GLN B 1 22 ? 5.95313 12.87307 6.48141 1.000 29.79717 3621 GLN B C 1
ATOM 1706 O O . GLN B 1 22 ? 6.05603 12.53626 7.66471 1.000 30.05222 3621 GLN B O 1
ATOM 1710 N N . GLN B 1 23 ? 6.63896 12.27003 5.51217 1.000 25.00103 3622 GLN B N 1
ATOM 1711 C CA . GLN B 1 23 ? 7.35214 11.03736 5.79991 1.000 25.38059 3622 GLN B CA 1
ATOM 1712 C C . GLN B 1 23 ? 8.53282 11.26933 6.71923 1.000 23.56096 3622 GLN B C 1
ATOM 1713 O O . GLN B 1 23 ? 8.89013 10.35767 7.46740 1.000 20.38176 3622 GLN B O 1
ATOM 1727 N N . VAL B 1 24 ? 9.13511 12.46334 6.68948 1.000 20.43398 3623 VAL B N 1
ATOM 1728 C CA . VAL B 1 24 ? 10.23132 12.75470 7.61545 1.000 15.92537 3623 VAL B CA 1
ATOM 1729 C C . VAL B 1 24 ? 9.70062 12.93942 9.03240 1.000 21.09631 3623 VAL B C 1
ATOM 1730 O O . VAL B 1 24 ? 10.27793 12.42949 10.00249 1.000 18.01859 3623 VAL B O 1
ATOM 1743 N N . GLN B 1 25 ? 8.56863 13.62745 9.17428 1.000 18.95776 3624 GLN B N 1
ATOM 1744 C CA . GLN B 1 25 ? 7.99554 13.81310 10.50110 1.000 17.73682 3624 GLN B CA 1
ATOM 1745 C C . GLN B 1 25 ? 7.61663 12.47657 11.12481 1.000 15.91272 3624 GLN B C 1
ATOM 1746 O O . GLN B 1 25 ? 7.81505 12.25717 12.32620 1.000 16.16290 3624 GLN B O 1
ATOM 1760 N N . VAL B 1 26 ? 7.11177 11.54596 10.32313 1.000 16.38762 3625 VAL B N 1
ATOM 1761 C CA . VAL B 1 26 ? 6.77586 10.24104 10.88603 1.000 17.64924 3625 VAL B CA 1
ATOM 1762 C C . VAL B 1 26 ? 8.03920 9.56175 11.40137 1.000 17.29598 3625 VAL B C 1
ATOM 1763 O O . VAL B 1 26 ? 8.05693 9.00221 12.49914 1.000 18.08960 3625 VAL B O 1
ATOM 1776 N N . LEU B 1 27 ? 9.11814 9.63942 10.62939 1.000 16.29990 3626 LEU B N 1
ATOM 1777 C CA . LEU B 1 27 ? 10.36927 8.99273 11.01891 1.000 14.80279 3626 LEU B CA 1
ATOM 1778 C C . LEU B 1 27 ? 10.99836 9.67801 12.22144 1.000 15.07729 3626 LEU B C 1
ATOM 1779 O O . LEU B 1 27 ? 11.62061 9.00949 13.05677 1.000 18.19307 3626 LEU B O 1
ATOM 1795 N N . GLN B 1 28 ? 10.83925 11.00062 12.32807 1.000 14.75369 3627 GLN B N 1
ATOM 1796 C CA . GLN B 1 28 ? 11.30763 11.70407 13.51112 1.000 12.17764 3627 GLN B CA 1
ATOM 1797 C C . GLN B 1 28 ? 10.59696 11.19350 14.76850 1.000 15.37091 3627 GLN B C 1
ATOM 1798 O O . GLN B 1 28 ? 11.21705 11.02239 15.82228 1.000 16.17460 3627 GLN B O 1
ATOM 1812 N N . ARG B 1 29 ? 9.27969 11.01061 14.67903 1.000 14.19444 3628 ARG B N 1
ATOM 1813 C CA . ARG B 1 29 ? 8.49705 10.47165 15.78439 1.000 11.93615 3628 ARG B CA 1
ATOM 1814 C C . ARG B 1 29 ? 8.94164 9.05420 16.10557 1.000 15.50012 3628 ARG B C 1
ATOM 1815 O O . ARG B 1 29 ? 9.10841 8.69363 17.27441 1.000 16.25586 3628 ARG B O 1
ATOM 1836 N N . GLN B 1 30 ? 9.16850 8.25090 15.07491 1.000 17.76012 3629 GLN B N 1
ATOM 1837 C CA . GLN B 1 30 ? 9.56622 6.86824 15.30653 1.000 15.62782 3629 GLN B CA 1
ATOM 1838 C C . GLN B 1 30 ? 10.95041 6.79872 15.93647 1.000 13.52252 3629 GLN B C 1
ATOM 1839 O O . GLN B 1 30 ? 11.20765 5.97280 16.80848 1.000 16.46486 3629 GLN B O 1
ATOM 1853 N N . ALA B 1 31 ? 11.84775 7.66459 15.47597 1.000 14.57119 3630 ALA B N 1
ATOM 1854 C CA . ALA B 1 31 ? 13.16957 7.74212 16.10931 1.000 16.65756 3630 ALA B CA 1
ATOM 1855 C C . ALA B 1 31 ? 13.09092 8.08175 17.57612 1.000 13.55662 3630 ALA B C 1
ATOM 1856 O O . ALA B 1 31 ? 13.81958 7.54282 18.43350 1.000 15.09810 3630 ALA B O 1
ATOM 1863 N N . SER B 1 32 ? 12.23478 9.03750 17.90638 1.000 15.60551 3631 SER B N 1
ATOM 1864 C CA A SER B 1 32 ? 12.06137 9.46310 19.30396 0.570 15.00336 3631 SER B CA 1
ATOM 1865 C CA B SER B 1 32 ? 12.06984 9.46140 19.30362 0.430 14.98777 3631 SER B CA 1
ATOM 1866 C C . SER B 1 32 ? 11.51828 8.32565 20.11319 1.000 16.29617 3631 SER B C 1
ATOM 1867 O O . SER B 1 32 ? 11.96717 8.09397 21.19543 1.000 18.06404 3631 SER B O 1
ATOM 1880 N N . ASP B 1 33 ? 10.54264 7.57983 19.55975 1.000 16.74343 3632 ASP B N 1
ATOM 1881 C CA . ASP B 1 33 ? 9.97865 6.42380 20.24718 1.000 19.58570 3632 ASP B CA 1
ATOM 1882 C C . ASP B 1 33 ? 11.06195 5.36849 20.53913 1.000 16.46245 3632 ASP B C 1
ATOM 1883 O O . ASP B 1 33 ? 11.11406 4.77072 21.61730 1.000 18.16068 3632 ASP B O 1
ATOM 1892 N N . ILE B 1 34 ? 11.89781 5.09663 19.54020 1.000 14.87738 3633 ILE B N 1
ATOM 1893 C CA . ILE B 1 34 ? 12.99496 4.16450 19.69160 1.000 12.64352 3633 ILE B CA 1
ATOM 1894 C C . ILE B 1 34 ? 13.97911 4.66582 20.75046 1.000 13.08678 3633 ILE B C 1
ATOM 1895 O O . ILE B 1 34 ? 14.44910 3.90270 21.60082 1.000 15.61173 3633 ILE B O 1
ATOM 1911 N N . ASN B 1 35 ? 14.30002 5.95055 20.73246 1.000 16.46421 3634 ASN B N 1
ATOM 1912 C CA . ASN B 1 35 ? 15.20234 6.51247 21.73654 1.000 13.58121 3634 ASN B CA 1
ATOM 1913 C C . ASN B 1 35 ? 14.68642 6.30176 23.16191 1.000 13.99752 3634 ASN B C 1
ATOM 1914 O O . ASN B 1 35 ? 15.48361 6.16321 24.10408 1.000 17.16167 3634 ASN B O 1
ATOM 1925 N N . ASN B 1 36 ? 13.36707 6.28638 23.33141 1.000 14.20317 3635 ASN B N 1
ATOM 1926 C CA . ASN B 1 36 ? 12.75234 6.10804 24.63887 1.000 17.44916 3635 ASN B CA 1
ATOM 1927 C C . ASN B 1 36 ? 12.37087 4.66484 24.94675 1.000 23.33502 3635 ASN B C 1
ATOM 1928 O O . ASN B 1 36 ? 11.66770 4.41958 25.93450 1.000 26.04523 3635 ASN B O 1
ATOM 1939 N N . THR B 1 37 ? 12.78562 3.72232 24.11732 1.000 16.59385 3636 THR B N 1
ATOM 1940 C CA . THR B 1 37 ? 12.55341 2.29688 24.30612 1.000 17.96978 3636 THR B CA 1
ATOM 1941 C C . THR B 1 37 ? 13.81265 1.64392 24.85761 1.000 18.26564 3636 THR B C 1
ATOM 1942 O O . THR B 1 37 ? 14.92645 1.95015 24.42065 1.000 21.64763 3636 THR B O 1
ATOM 1953 N N . LYS B 1 38 ? 13.63146 0.74772 25.81514 1.000 19.75219 3637 LYS B N 1
ATOM 1954 C CA . LYS B 1 38 ? 14.73027 -0.04797 26.33035 1.000 19.07768 3637 LYS B CA 1
ATOM 1955 C C . LYS B 1 38 ? 14.90345 -1.29692 25.47588 1.000 20.06313 3637 LYS B C 1
ATOM 1956 O O . LYS B 1 38 ? 13.92152 -1.94974 25.07852 1.000 19.86575 3637 LYS B O 1
ATOM 1960 N N . SER B 1 39 ? 16.16089 -1.65512 25.23563 1.000 19.93790 3638 SER B N 1
ATOM 1961 C CA . SER B 1 39 ? 16.44229 -2.85181 24.46595 1.000 21.08067 3638 SER B CA 1
ATOM 1962 C C . SER B 1 39 ? 16.21650 -4.09841 25.31805 1.000 21.06165 3638 SER B C 1
ATOM 1963 O O . SER B 1 39 ? 16.30500 -4.06643 26.55142 1.000 23.59535 3638 SER B O 1
ATOM 1971 N N . LEU B 1 40 ? 15.92014 -5.19823 24.63779 1.000 18.71913 3639 LEU B N 1
ATOM 1972 C CA . LEU B 1 40 ? 15.97080 -6.52087 25.25508 1.000 22.44921 3639 LEU B CA 1
ATOM 1973 C C . LEU B 1 40 ? 17.41224 -6.93810 25.50543 1.000 24.95762 3639 LEU B C 1
ATOM 1974 O O . LEU B 1 40 ? 18.34500 -6.41562 24.88772 1.000 23.46253 3639 LEU B O 1
ATOM 1990 N N . PRO B 1 41 ? 17.62881 -7.91103 26.38495 1.000 25.49614 3640 PRO B N 1
ATOM 1991 C CA . PRO B 1 41 ? 18.97025 -8.49277 26.49834 1.000 23.07588 3640 PRO B CA 1
ATOM 1992 C C . PRO B 1 41 ? 19.44539 -8.97390 25.13948 1.000 21.26272 3640 PRO B C 1
ATOM 1993 O O . PRO B 1 41 ? 18.71021 -9.64025 24.40622 1.000 24.77611 3640 PRO B O 1
ATOM 2004 N N . GLY B 1 42 ? 20.67139 -8.60056 24.78779 1.000 24.34706 3641 GLY B N 1
ATOM 2005 C CA . GLY B 1 42 ? 21.21497 -8.88538 23.48644 1.000 26.12886 3641 GLY B CA 1
ATOM 2006 C C . GLY B 1 42 ? 21.12649 -7.73971 22.50549 1.000 32.04941 3641 GLY B C 1
ATOM 2007 O O . GLY B 1 42 ? 21.79311 -7.79175 21.45502 1.000 23.76598 3641 GLY B O 1
ATOM 2011 N N . GLY B 1 43 ? 20.29214 -6.73164 22.79611 1.000 24.78115 3642 GLY B N 1
ATOM 2012 C CA . GLY B 1 43 ? 20.30554 -5.48550 22.05648 1.000 23.79925 3642 GLY B CA 1
ATOM 2013 C C . GLY B 1 43 ? 19.17622 -5.28205 21.07119 1.000 27.53451 3642 GLY B C 1
ATOM 2014 O O . GLY B 1 43 ? 19.10476 -4.20890 20.45520 1.000 24.90739 3642 GLY B O 1
ATOM 2018 N N . LYS B 1 44 ? 18.31158 -6.26942 20.88290 1.000 23.08570 3643 LYS B N 1
ATOM 2019 C CA . LYS B 1 44 ? 17.18487 -6.11403 19.97812 1.000 19.03698 3643 LYS B CA 1
ATOM 2020 C C . LYS B 1 44 ? 16.13209 -5.20302 20.59070 1.000 21.39233 3643 LYS B C 1
ATOM 2021 O O . LYS B 1 44 ? 15.95912 -5.16337 21.80779 1.000 22.17719 3643 LYS B O 1
ATOM 2040 N N . LEU B 1 45 ? 15.40836 -4.47275 19.73667 1.000 19.63678 3644 LEU B N 1
ATOM 2041 C CA . LEU B 1 45 ? 14.24902 -3.73239 20.21244 1.000 18.24432 3644 LEU B CA 1
ATOM 2042 C C . LEU B 1 45 ? 13.13456 -4.71273 20.58389 1.000 29.27098 3644 LEU B C 1
ATOM 2043 O O . LEU B 1 45 ? 12.98092 -5.75787 19.94331 1.000 24.69478 3644 LEU B O 1
ATOM 2059 N N . PRO B 1 46 ? 12.33005 -4.39176 21.60208 1.000 21.70078 3645 PRO B N 1
ATOM 2060 C CA . PRO B 1 46 ? 11.24565 -5.31948 21.97273 1.000 22.38658 3645 PRO B CA 1
ATOM 2061 C C . PRO B 1 46 ? 10.31101 -5.62228 20.81534 1.000 27.19920 3645 PRO B C 1
ATOM 2062 O O . PRO B 1 46 ? 9.81165 -6.74819 20.70919 1.000 23.71927 3645 PRO B O 1
ATOM 2073 N N . LYS B 1 47 ? 10.05180 -4.64097 19.95000 1.000 24.59674 3646 LYS B N 1
ATOM 2074 C CA . LYS B 1 47 ? 9.24841 -4.82015 18.76167 1.000 21.80693 3646 LYS B CA 1
ATOM 2075 C C . LYS B 1 47 ? 9.95999 -4.15131 17.59350 1.000 19.59000 3646 LYS B C 1
ATOM 2076 O O . LYS B 1 47 ? 10.33690 -2.96539 17.70296 1.000 23.51756 3646 LYS B O 1
ATOM 2095 N N . PRO B 1 48 ? 10.17600 -4.85993 16.48005 1.000 22.00525 3647 PRO B N 1
ATOM 2096 C CA . PRO B 1 48 ? 10.72590 -4.20668 15.28754 1.000 26.36551 3647 PRO B CA 1
ATOM 2097 C C . PRO B 1 48 ? 9.84012 -3.05778 14.85063 1.000 24.90348 3647 PRO B C 1
ATOM 2098 O O . PRO B 1 48 ? 8.61568 -3.11781 14.95934 1.000 24.98945 3647 PRO B O 1
ATOM 2109 N N . VAL B 1 49 ? 10.46634 -2.00079 14.33962 1.000 18.30054 3648 VAL B N 1
ATOM 2110 C CA . VAL B 1 49 ? 9.76498 -0.81779 13.85585 1.000 17.43208 3648 VAL B CA 1
ATOM 2111 C C . VAL B 1 49 ? 9.81046 -0.79602 12.33551 1.000 23.75656 3648 VAL B C 1
ATOM 2112 O O . VAL B 1 49 ? 10.87771 -0.94613 11.73459 1.000 24.41971 3648 VAL B O 1
ATOM 2125 N N . THR B 1 50 ? 8.65808 -0.58975 11.71590 1.000 18.91568 3649 THR B N 1
ATOM 2126 C CA . THR B 1 50 ? 8.54800 -0.51751 10.26672 1.000 20.33627 3649 THR B CA 1
ATOM 2127 C C . THR B 1 50 ? 8.57401 0.94613 9.82823 1.000 21.22928 3649 THR B C 1
ATOM 2128 O O . THR B 1 50 ? 7.69010 1.72950 10.19695 1.000 20.77449 3649 THR B O 1
ATOM 2139 N N . VAL B 1 51 ? 9.58731 1.30767 9.04757 1.000 20.94291 3650 VAL B N 1
ATOM 2140 C CA . VAL B 1 51 ? 9.72896 2.64240 8.48675 1.000 15.64136 3650 VAL B CA 1
ATOM 2141 C C . VAL B 1 51 ? 9.24899 2.58852 7.05618 1.000 19.09674 3650 VAL B C 1
ATOM 2142 O O . VAL B 1 51 ? 9.50470 1.61458 6.35160 1.000 21.86457 3650 VAL B O 1
ATOM 2155 N N . LYS B 1 52 ? 8.50311 3.60595 6.65402 1.000 21.36442 3651 LYS B N 1
ATOM 2156 C CA . LYS B 1 52 ? 7.94340 3.73350 5.31737 1.000 24.93103 3651 LYS B CA 1
ATOM 2157 C C . LYS B 1 52 ? 8.48890 5.00338 4.68894 1.000 24.53665 3651 LYS B C 1
ATOM 2158 O O . LYS B 1 52 ? 8.39706 6.08914 5.27746 1.000 25.83186 3651 LYS B O 1
ATOM 2177 N N . LEU B 1 53 ? 9.07568 4.86413 3.50839 1.000 19.42681 3652 LEU B N 1
ATOM 2178 C CA . LEU B 1 53 ? 9.62652 5.99303 2.78259 1.000 23.70548 3652 LEU B CA 1
ATOM 2179 C C . LEU B 1 53 ? 9.37044 5.79245 1.30512 1.000 23.11078 3652 LEU B C 1
ATOM 2180 O O . LEU B 1 53 ? 9.21215 4.66290 0.84612 1.000 28.01115 3652 LEU B O 1
ATOM 2196 N N . THR B 1 54 ? 9.34513 6.90267 0.56781 1.000 21.83593 3653 THR B N 1
ATOM 2197 C CA . THR B 1 54 ? 9.23203 6.87633 -0.88870 1.000 22.51787 3653 THR B CA 1
ATOM 2198 C C . THR B 1 54 ? 10.57928 7.27512 -1.46519 1.000 23.96382 3653 THR B C 1
ATOM 2199 O O . THR B 1 54 ? 11.07420 8.37092 -1.17581 1.000 23.49824 3653 THR B O 1
ATOM 2210 N N . ASP B 1 55 ? 11.16315 6.40058 -2.28579 1.000 28.99646 3654 ASP B N 1
ATOM 2211 C CA . ASP B 1 55 ? 12.55372 6.57182 -2.68242 1.000 25.93258 3654 ASP B CA 1
ATOM 2212 C C . ASP B 1 55 ? 12.66513 7.59536 -3.81843 1.000 25.77714 3654 ASP B C 1
ATOM 2213 O O . ASP B 1 55 ? 11.69753 8.26166 -4.19997 1.000 28.76901 3654 ASP B O 1
ATOM 2222 N N . GLU B 1 56 ? 13.88062 7.74085 -4.35371 1.000 32.75654 3655 GLU B N 1
ATOM 2223 C CA . GLU B 1 56 ? 14.15605 8.76551 -5.35028 1.000 31.67311 3655 GLU B CA 1
ATOM 2224 C C . GLU B 1 56 ? 13.42767 8.51246 -6.65944 1.000 29.06057 3655 GLU B C 1
ATOM 2225 O O . GLU B 1 56 ? 13.23116 9.46036 -7.43028 1.000 44.82554 3655 GLU B O 1
ATOM 2237 N N . ASN B 1 57 ? 13.02215 7.27176 -6.93101 1.000 34.70690 3656 ASN B N 1
ATOM 2238 C CA . ASN B 1 57 ? 12.26100 6.97698 -8.13719 1.000 48.97252 3656 ASN B CA 1
ATOM 2239 C C . ASN B 1 57 ? 10.75420 7.03632 -7.91210 1.000 44.44988 3656 ASN B C 1
ATOM 2240 O O . ASN B 1 57 ? 9.99199 6.66280 -8.80994 1.000 46.35268 3656 ASN B O 1
ATOM 2251 N N . GLY B 1 58 ? 10.31265 7.49507 -6.74254 1.000 38.53500 3657 GLY B N 1
ATOM 2252 C CA . GLY B 1 58 ? 8.89603 7.60345 -6.45198 1.000 34.23699 3657 GLY B CA 1
ATOM 2253 C C . GLY B 1 58 ? 8.24851 6.32927 -5.96045 1.000 38.09774 3657 GLY B C 1
ATOM 2254 O O . GLY B 1 58 ? 7.01821 6.24299 -5.92807 1.000 37.55516 3657 GLY B O 1
ATOM 2258 N N . LYS B 1 59 ? 9.04396 5.34353 -5.56302 1.000 32.04463 3658 LYS B N 1
ATOM 2259 C CA . LYS B 1 59 ? 8.57619 4.00846 -5.23912 1.000 26.67075 3658 LYS B CA 1
ATOM 2260 C C . LYS B 1 59 ? 8.41261 3.85628 -3.73732 1.000 25.87920 3658 LYS B C 1
ATOM 2261 O O . LYS B 1 59 ? 9.39206 4.07065 -3.00333 1.000 29.63468 3658 LYS B O 1
ATOM 2280 N N . PRO B 1 60 ? 7.22587 3.49864 -3.23581 1.000 31.76635 3659 PRO B N 1
ATOM 2281 C CA . PRO B 1 60 ? 7.08402 3.24669 -1.79183 1.000 41.23911 3659 PRO B CA 1
ATOM 2282 C C . PRO B 1 60 ? 7.96764 2.09083 -1.32798 1.000 39.38702 3659 PRO B C 1
ATOM 2283 O O . PRO B 1 60 ? 7.95267 1.00158 -1.90315 1.000 34.55999 3659 PRO B O 1
ATOM 2294 N N . GLN B 1 61 ? 8.71521 2.31962 -0.25187 1.000 26.87516 3660 GLN B N 1
ATOM 2295 C CA . GLN B 1 61 ? 9.52049 1.27741 0.36005 1.000 22.80279 3660 GLN B CA 1
ATOM 2296 C C . GLN B 1 61 ? 9.17520 1.15007 1.83826 1.000 27.67778 3660 GLN B C 1
ATOM 2297 O O . GLN B 1 61 ? 8.73920 2.11404 2.47624 1.000 26.93502 3660 GLN B O 1
ATOM 2311 N N . THR B 1 62 ? 9.36877 -0.05466 2.37377 1.000 22.68708 3661 THR B N 1
ATOM 2312 C CA . THR B 1 62 ? 9.30633 -0.28182 3.81376 1.000 24.69510 3661 THR B CA 1
ATOM 2313 C C . THR B 1 62 ? 10.58852 -0.96717 4.26030 1.000 26.93231 3661 THR B C 1
ATOM 2314 O O . THR B 1 62 ? 11.17260 -1.77467 3.52723 1.000 27.80031 3661 THR B O 1
ATOM 2325 N N . TYR B 1 63 ? 11.03044 -0.62749 5.46825 1.000 22.99532 3662 TYR B N 1
ATOM 2326 C CA . TYR B 1 63 ? 12.24411 -1.17730 6.04807 1.000 20.79654 3662 TYR B CA 1
ATOM 2327 C C . TYR B 1 63 ? 11.97822 -1.55347 7.49412 1.000 26.45993 3662 TYR B C 1
ATOM 2328 O O . TYR B 1 63 ? 11.18819 -0.89895 8.17972 1.000 27.18865 3662 TYR B O 1
ATOM 2346 N N . THR B 1 64 ? 12.67208 -2.58451 7.96335 1.000 22.99585 3663 THR B N 1
ATOM 2347 C CA . THR B 1 64 ? 12.51353 -3.07002 9.32968 1.000 23.37311 3663 THR B CA 1
ATOM 2348 C C . THR B 1 64 ? 13.69088 -2.62347 10.18250 1.000 21.39968 3663 THR B C 1
ATOM 2349 O O . THR B 1 64 ? 14.85910 -2.86906 9.83912 1.000 22.73430 3663 THR B O 1
ATOM 2360 N N . ILE B 1 65 ? 13.37384 -1.96843 11.29675 1.000 20.84645 3664 ILE B N 1
ATOM 2361 C CA . ILE B 1 65 ? 14.35813 -1.53753 12.27719 1.000 17.42472 3664 ILE B CA 1
ATOM 2362 C C . ILE B 1 65 ? 14.27449 -2.52984 13.42649 1.000 18.13183 3664 ILE B C 1
ATOM 2363 O O . ILE B 1 65 ? 13.33800 -2.48854 14.22633 1.000 18.61562 3664 ILE B O 1
ATOM 2379 N N . ASN B 1 66 ? 15.25668 -3.42428 13.50790 1.000 19.50956 3665 ASN B N 1
ATOM 2380 C CA . ASN B 1 66 ? 15.31598 -4.45787 14.53409 1.000 19.98393 3665 ASN B CA 1
ATOM 2381 C C . ASN B 1 66 ? 16.14763 -4.05749 15.74153 1.000 21.35339 3665 ASN B C 1
ATOM 2382 O O . ASN B 1 66 ? 15.89398 -4.52974 16.86079 1.000 20.45121 3665 ASN B O 1
ATOM 2393 N N . ARG B 1 67 ? 17.15122 -3.22590 15.51354 1.000 19.89858 3666 ARG B N 1
ATOM 2394 C CA . ARG B 1 67 ? 18.02996 -2.70166 16.53110 1.000 16.39593 3666 ARG B CA 1
ATOM 2395 C C . ARG B 1 67 ? 18.06469 -1.19965 16.31565 1.000 16.92784 3666 ARG B C 1
ATOM 2396 O O . ARG B 1 67 ? 17.99453 -0.73922 15.17800 1.000 20.82315 3666 ARG B O 1
ATOM 2417 N N . ARG B 1 68 ? 18.21057 -0.44049 17.39805 1.000 17.52084 3667 ARG B N 1
ATOM 2418 C CA . ARG B 1 68 ? 18.14141 1.01414 17.26497 1.000 16.30773 3667 ARG B CA 1
ATOM 2419 C C . ARG B 1 68 ? 19.18153 1.52870 16.27466 1.000 17.90099 3667 ARG B C 1
ATOM 2420 O O . ARG B 1 68 ? 18.91953 2.47506 15.52383 1.000 16.50195 3667 ARG B O 1
ATOM 2441 N N . GLU B 1 69 ? 20.35780 0.89819 16.23014 1.000 19.12294 3668 GLU B N 1
ATOM 2442 C CA . GLU B 1 69 ? 21.41249 1.38674 15.35239 1.000 21.00944 3668 GLU B CA 1
ATOM 2443 C C . GLU B 1 69 ? 21.05901 1.22040 13.88534 1.000 17.87723 3668 GLU B C 1
ATOM 2444 O O . GLU B 1 69 ? 21.66573 1.88625 13.04278 1.000 20.76766 3668 GLU B O 1
ATOM 2456 N N . ASP B 1 70 ? 20.09048 0.36374 13.55859 1.000 17.95487 3669 ASP B N 1
ATOM 2457 C CA . ASP B 1 70 ? 19.64311 0.22884 12.17946 1.000 20.59748 3669 ASP B CA 1
ATOM 2458 C C . ASP B 1 70 ? 19.14744 1.55452 11.60344 1.000 21.23412 3669 ASP B C 1
ATOM 2459 O O . ASP B 1 70 ? 19.15750 1.73052 10.38037 1.000 18.42186 3669 ASP B O 1
ATOM 2468 N N . LEU B 1 71 ? 18.73440 2.50610 12.45366 1.000 18.02992 3670 LEU B N 1
ATOM 2469 C CA . LEU B 1 71 ? 18.29786 3.79262 11.93778 1.000 17.12697 3670 LEU B CA 1
ATOM 2470 C C . LEU B 1 71 ? 19.39861 4.46720 11.14196 1.000 20.70671 3670 LEU B C 1
ATOM 2471 O O . LEU B 1 71 ? 19.11925 5.17217 10.17417 1.000 20.30069 3670 LEU B O 1
ATOM 2504 N N B MET B 1 72 ? 20.65683 4.27407 11.53545 0.351 17.46924 3671 MET B N 1
ATOM 2505 C CA B MET B 1 72 ? 21.73639 4.92524 10.81001 0.351 15.15461 3671 MET B CA 1
ATOM 2506 C C B MET B 1 72 ? 21.83356 4.44221 9.36921 0.351 17.39473 3671 MET B C 1
ATOM 2507 O O B MET B 1 72 ? 22.41592 5.14454 8.53393 0.351 18.93566 3671 MET B O 1
ATOM 2521 N N . LYS B 1 73 ? 21.28640 3.26225 9.05363 1.000 17.54329 3672 LYS B N 1
ATOM 2522 C CA . LYS B 1 73 ? 21.33942 2.76705 7.68091 1.000 17.69678 3672 LYS B CA 1
ATOM 2523 C C . LYS B 1 73 ? 20.46830 3.59520 6.73333 1.000 22.10506 3672 LYS B C 1
ATOM 2524 O O . LYS B 1 73 ? 20.61403 3.48523 5.50638 1.000 21.60786 3672 LYS B O 1
ATOM 2543 N N . LEU B 1 74 ? 19.56228 4.41768 7.27054 1.000 18.58004 3673 LEU B N 1
ATOM 2544 C CA . LEU B 1 74 ? 18.76847 5.34510 6.46654 1.000 18.89107 3673 LEU B CA 1
ATOM 2545 C C . LEU B 1 74 ? 19.48695 6.66367 6.18290 1.000 18.29101 3673 LEU B C 1
ATOM 2546 O O . LEU B 1 74 ? 19.01991 7.45957 5.35547 1.000 18.33704 3673 LEU B O 1
ATOM 2562 N N . ASN B 1 75 ? 20.60161 6.92972 6.86030 1.000 18.42534 3674 ASN B N 1
ATOM 2563 C CA . ASN B 1 75 ? 21.32096 8.17632 6.66916 1.000 16.59015 3674 ASN B CA 1
ATOM 2564 C C . ASN B 1 75 ? 21.79704 8.28858 5.23274 1.000 18.17106 3674 ASN B C 1
ATOM 2565 O O . ASN B 1 75 ? 22.44231 7.37605 4.70402 1.000 21.53420 3674 ASN B O 1
ATOM 2576 N N . GLY B 1 76 ? 21.44998 9.39926 4.59745 1.000 19.49798 3675 GLY B N 1
ATOM 2577 C CA . GLY B 1 76 ? 21.86335 9.69015 3.23967 1.000 19.92207 3675 GLY B CA 1
ATOM 2578 C C . GLY B 1 76 ? 20.89990 9.26226 2.14614 1.000 21.92068 3675 GLY B C 1
ATOM 2579 O O . GLY B 1 76 ? 21.13255 9.59810 0.97421 1.000 24.26152 3675 GLY B O 1
ATOM 2583 N N . LYS B 1 77 ? 19.84725 8.52138 2.47753 1.000 21.90651 3676 LYS B N 1
ATOM 2584 C CA . LYS B 1 77 ? 18.91077 8.03305 1.46945 1.000 21.11369 3676 LYS B CA 1
ATOM 2585 C C . LYS B 1 77 ? 18.16621 9.19621 0.83159 1.000 21.14659 3676 LYS B C 1
ATOM 2586 O O . LYS B 1 77 ? 17.72755 10.13646 1.50839 1.000 21.32514 3676 LYS B O 1
ATOM 2605 N N . VAL B 1 78 ? 18.05413 9.14963 -0.48957 1.000 27.06416 3677 VAL B N 1
ATOM 2606 C CA . VAL B 1 78 ? 17.34866 10.18469 -1.23040 1.000 22.63969 3677 VAL B CA 1
ATOM 2607 C C . VAL B 1 78 ? 15.87959 9.81449 -1.28289 1.000 17.11691 3677 VAL B C 1
ATOM 2608 O O . VAL B 1 78 ? 15.53326 8.67421 -1.59522 1.000 22.45049 3677 VAL B O 1
ATOM 2621 N N . LEU B 1 79 ? 15.01890 10.78096 -0.98431 1.000 19.85067 3678 LEU B N 1
ATOM 2622 C CA . LEU B 1 79 ? 13.58193 10.57289 -0.92634 1.000 22.30902 3678 LEU B CA 1
ATOM 2623 C C . LEU B 1 79 ? 12.87235 11.52480 -1.88340 1.000 23.32679 3678 LEU B C 1
ATOM 2624 O O . LEU B 1 79 ? 13.39541 12.57556 -2.24558 1.000 25.73288 3678 LEU B O 1
ATOM 2640 N N . SER B 1 80 ? 11.65682 11.14501 -2.27451 1.000 25.48596 3679 SER B N 1
ATOM 2641 C CA . SER B 1 80 ? 10.81072 11.94614 -3.15187 1.000 29.66259 3679 SER B CA 1
ATOM 2642 C C . SER B 1 80 ? 9.46387 12.15393 -2.48213 1.000 31.81284 3679 SER B C 1
ATOM 2643 O O . SER B 1 80 ? 8.85143 11.19330 -2.00634 1.000 44.24116 3679 SER B O 1
ATOM 2651 N N . THR B 1 81 ? 9.00783 13.40435 -2.43993 1.000 30.94895 3680 THR B N 1
ATOM 2652 C CA . THR B 1 81 ? 7.77640 13.76625 -1.75150 1.000 28.13694 3680 THR B CA 1
ATOM 2653 C C . THR B 1 81 ? 6.95872 14.70524 -2.62179 1.000 34.18329 3680 THR B C 1
ATOM 2654 O O . THR B 1 81 ? 7.50795 15.47696 -3.41053 1.000 35.03410 3680 THR B O 1
ATOM 2665 N N . LYS B 1 82 ? 5.63869 14.62881 -2.47559 1.000 29.53545 3681 LYS B N 1
ATOM 2666 C CA . LYS B 1 82 ? 4.72083 15.57367 -3.10163 1.000 37.46124 3681 LYS B CA 1
ATOM 2667 C C . LYS B 1 82 ? 4.14842 16.45858 -1.99937 1.000 39.27006 3681 LYS B C 1
ATOM 2668 O O . LYS B 1 82 ? 3.44415 15.97727 -1.10746 1.000 34.80829 3681 LYS B O 1
ATOM 2687 N N . THR B 1 83 ? 4.45013 17.74588 -2.06230 1.000 32.69309 3682 THR B N 1
ATOM 2688 C CA . THR B 1 83 ? 4.11573 18.67278 -0.99711 1.000 36.54122 3682 THR B CA 1
ATOM 2689 C C . THR B 1 83 ? 2.62133 18.99527 -0.98517 1.000 29.85245 3682 THR B C 1
ATOM 2690 O O . THR B 1 83 ? 1.86542 18.62497 -1.88385 1.000 34.65149 3682 THR B O 1
ATOM 2701 N N . THR B 1 84 ? 2.20197 19.70285 0.06730 1.000 37.94659 3683 THR B N 1
ATOM 2702 C CA . THR B 1 84 ? 0.79966 20.08275 0.20211 1.000 36.17783 3683 THR B CA 1
ATOM 2703 C C . THR B 1 84 ? 0.33061 20.90807 -0.98807 1.000 58.56283 3683 THR B C 1
ATOM 2704 O O . THR B 1 84 ? -0.84129 20.83537 -1.37827 1.000 50.75514 3683 THR B O 1
ATOM 2708 N N . LEU B 1 85 ? 1.22552 21.69952 -1.56765 1.000 52.11351 3684 LEU B N 1
ATOM 2709 C CA . LEU B 1 85 ? 0.90754 22.52207 -2.72049 1.000 51.78047 3684 LEU B CA 1
ATOM 2710 C C . LEU B 1 85 ? 1.06525 21.79550 -4.04996 1.000 49.08341 3684 LEU B C 1
ATOM 2711 O O . LEU B 1 85 ? 0.90467 22.42431 -5.10174 1.000 37.26187 3684 LEU B O 1
ATOM 2727 N N . GLY B 1 86 ? 1.34660 20.49624 -4.02960 1.000 28.54705 3685 GLY B N 1
ATOM 2728 C CA . GLY B 1 86 ? 1.24356 19.67849 -5.21441 1.000 33.00869 3685 GLY B CA 1
ATOM 2729 C C . GLY B 1 86 ? 2.49934 19.57627 -6.03917 1.000 28.15360 3685 GLY B C 1
ATOM 2730 O O . GLY B 1 86 ? 2.44609 19.04676 -7.15031 1.000 32.96106 3685 GLY B O 1
ATOM 2734 N N . LEU B 1 87 ? 3.62208 20.06150 -5.53624 1.000 23.85729 3686 LEU B N 1
ATOM 2735 C CA . LEU B 1 87 ? 4.87413 20.03268 -6.27236 1.000 23.79217 3686 LEU B CA 1
ATOM 2736 C C . LEU B 1 87 ? 5.76031 18.92506 -5.73278 1.000 24.22447 3686 LEU B C 1
ATOM 2737 O O . LEU B 1 87 ? 5.89025 18.75896 -4.51289 1.000 26.56796 3686 LEU B O 1
ATOM 2753 N N . GLU B 1 88 ? 6.36644 18.17776 -6.64218 1.000 25.64896 3687 GLU B N 1
ATOM 2754 C CA . GLU B 1 88 ? 7.29340 17.14000 -6.26943 1.000 35.51121 3687 GLU B CA 1
ATOM 2755 C C . GLU B 1 88 ? 8.59645 17.77456 -5.76282 1.000 34.36850 3687 GLU B C 1
ATOM 2756 O O . GLU B 1 88 ? 8.99074 18.87690 -6.16203 1.000 28.66945 3687 GLU B O 1
ATOM 2768 N N . GLN B 1 89 ? 9.22519 17.08557 -4.80876 1.000 26.73436 3688 GLN B N 1
ATOM 2769 C CA . GLN B 1 89 ? 10.41868 17.59624 -4.17719 1.000 26.03787 3688 GLN B CA 1
ATOM 2770 C C . GLN B 1 89 ? 11.29520 16.39794 -3.88148 1.000 30.13895 3688 GLN B C 1
ATOM 2771 O O . GLN B 1 89 ? 10.78695 15.36782 -3.46722 1.000 29.95158 3688 GLN B O 1
ATOM 2785 N N . THR B 1 90 ? 12.59060 16.51593 -4.13659 1.000 24.64565 3689 THR B N 1
ATOM 2786 C CA . THR B 1 90 ? 13.55613 15.47715 -3.83448 1.000 24.95256 3689 THR B CA 1
ATOM 2787 C C . THR B 1 90 ? 14.52539 15.99889 -2.78448 1.000 32.80916 3689 THR B C 1
ATOM 2788 O O . THR B 1 90 ? 14.97395 17.14736 -2.84666 1.000 30.76841 3689 THR B O 1
ATOM 2799 N N . PHE B 1 91 ? 14.85513 15.15556 -1.81758 1.000 24.47756 3690 PHE B N 1
ATOM 2800 C CA . PHE B 1 91 ? 15.74264 15.58040 -0.75254 1.000 22.99046 3690 PHE B CA 1
ATOM 2801 C C . PHE B 1 91 ? 16.46215 14.37608 -0.15840 1.000 22.05733 3690 PHE B C 1
ATOM 2802 O O . PHE B 1 91 ? 16.13517 13.21890 -0.44063 1.000 23.16422 3690 PHE B O 1
ATOM 2819 N N . ARG B 1 92 ? 17.41596 14.67551 0.72293 1.000 22.96932 3691 ARG B N 1
ATOM 2820 C CA . ARG B 1 92 ? 18.25772 13.68052 1.37581 1.000 25.74204 3691 ARG B CA 1
ATOM 2821 C C . ARG B 1 92 ? 17.86718 13.55573 2.84619 1.000 20.69897 3691 ARG B C 1
ATOM 2822 O O . ARG B 1 92 ? 17.72369 14.56573 3.54342 1.000 21.41582 3691 ARG B O 1
ATOM 2843 N N . LEU B 1 93 ? 17.66959 12.32302 3.30193 1.000 20.13882 3692 LEU B N 1
ATOM 2844 C CA . LEU B 1 93 ? 17.41018 12.07592 4.70596 1.000 18.85921 3692 LEU B CA 1
ATOM 2845 C C . LEU B 1 93 ? 18.73832 12.06471 5.46225 1.000 20.93210 3692 LEU B C 1
ATOM 2846 O O . LEU B 1 93 ? 19.76549 11.57254 4.96425 1.000 22.37284 3692 LEU B O 1
ATOM 2862 N N . ARG B 1 94 ? 18.72827 12.61607 6.66438 1.000 22.38995 3693 ARG B N 1
ATOM 2863 C CA . ARG B 1 94 ? 19.88441 12.62806 7.51483 1.000 20.56325 3693 ARG B CA 1
ATOM 2864 C C . ARG B 1 94 ? 19.48025 11.98158 8.83986 1.000 19.68630 3693 ARG B C 1
ATOM 2865 O O . ARG B 1 94 ? 18.42634 12.28771 9.37914 1.000 21.97222 3693 ARG B O 1
ATOM 2886 N N . VAL B 1 95 ? 20.33151 11.07535 9.34182 1.000 18.84920 3694 VAL B N 1
ATOM 2887 C CA . VAL B 1 95 ? 20.13334 10.48379 10.65286 1.000 16.82752 3694 VAL B CA 1
ATOM 2888 C C . VAL B 1 95 ? 21.43416 10.62243 11.41542 1.000 16.60762 3694 VAL B C 1
ATOM 2889 O O . VAL B 1 95 ? 22.48602 10.23561 10.90842 1.000 20.96183 3694 VAL B O 1
ATOM 2902 N N . GLU B 1 96 ? 21.37714 11.21416 12.60418 1.000 17.85757 3695 GLU B N 1
ATOM 2903 C CA . GLU B 1 96 ? 22.57398 11.44238 13.38486 1.000 16.56295 3695 GLU B CA 1
ATOM 2904 C C . GLU B 1 96 ? 22.46876 10.76396 14.73112 1.000 16.44591 3695 GLU B C 1
ATOM 2905 O O . GLU B 1 96 ? 21.42188 10.80794 15.37708 1.000 17.61784 3695 GLU B O 1
ATOM 2917 N N . ASP B 1 97 ? 23.59903 10.22951 15.17837 1.000 17.67843 3696 ASP B N 1
ATOM 2918 C CA . ASP B 1 97 ? 23.76557 9.69299 16.52377 1.000 19.43226 3696 ASP B CA 1
ATOM 2919 C C . ASP B 1 97 ? 24.17977 10.86755 17.39922 1.000 18.78124 3696 ASP B C 1
ATOM 2920 O O . ASP B 1 97 ? 25.31064 11.35789 17.30135 1.000 20.57430 3696 ASP B O 1
ATOM 2929 N N . ILE B 1 98 ? 23.25379 11.34849 18.22673 1.000 17.53095 3697 ILE B N 1
ATOM 2930 C CA . ILE B 1 98 ? 23.48723 12.53837 19.02926 1.000 14.05675 3697 ILE B CA 1
ATOM 2931 C C . ILE B 1 98 ? 24.04456 12.15418 20.38596 1.000 18.96759 3697 ILE B C 1
ATOM 2932 O O . ILE B 1 98 ? 24.18886 13.00233 21.26436 1.000 21.37366 3697 ILE B O 1
ATOM 2948 N N . GLY B 1 99 ? 24.42710 10.90301 20.55025 1.000 15.35495 3698 GLY B N 1
ATOM 2949 C CA . GLY B 1 99 ? 25.08081 10.49418 21.77999 1.000 16.27215 3698 GLY B CA 1
ATOM 2950 C C . GLY B 1 99 ? 24.34196 9.37297 22.47545 1.000 20.98573 3698 GLY B C 1
ATOM 2951 O O . GLY B 1 99 ? 23.11272 9.34916 22.47298 1.000 21.15674 3698 GLY B O 1
ATOM 2955 N N . GLY B 1 100 ? 25.07548 8.44495 23.07413 1.000 20.64741 3699 GLY B N 1
ATOM 2956 C CA . GLY B 1 100 ? 24.42819 7.36442 23.80625 1.000 26.91655 3699 GLY B CA 1
ATOM 2957 C C . GLY B 1 100 ? 23.40247 6.60126 23.00060 1.000 19.38751 3699 GLY B C 1
ATOM 2958 O O . GLY B 1 100 ? 22.32753 6.28089 23.52564 1.000 24.55207 3699 GLY B O 1
ATOM 2962 N N . LYS B 1 101 ? 23.70177 6.32913 21.72920 1.000 18.75499 3700 LYS B N 1
ATOM 2963 C CA . LYS B 1 101 ? 22.84922 5.56553 20.82070 1.000 20.25048 3700 LYS B CA 1
ATOM 2964 C C . LYS B 1 101 ? 21.43394 6.12314 20.73117 1.000 19.41615 3700 LYS B C 1
ATOM 2965 O O . LYS B 1 101 ? 20.45869 5.37752 20.59150 1.000 19.15431 3700 LYS B O 1
ATOM 2984 N N . ASN B 1 102 ? 21.33527 7.44302 20.78924 1.000 16.83227 3701 ASN B N 1
ATOM 2985 C CA . ASN B 1 102 ? 20.10432 8.16810 20.51662 1.000 14.73903 3701 ASN B CA 1
ATOM 2986 C C . ASN B 1 102 ? 20.24560 8.88709 19.17630 1.000 16.81880 3701 ASN B C 1
ATOM 2987 O O . ASN B 1 102 ? 21.32541 9.39644 18.83685 1.000 17.37808 3701 ASN B O 1
ATOM 2998 N N . TYR B 1 103 ? 19.15489 8.92397 18.41051 1.000 14.41293 3702 TYR B N 1
ATOM 2999 C CA . TYR B 1 103 ? 19.20780 9.37117 17.03322 1.000 14.56957 3702 TYR B CA 1
ATOM 3000 C C . TYR B 1 103 ? 18.22694 10.50402 16.79240 1.000 14.87963 3702 TYR B C 1
ATOM 3001 O O . TYR B 1 103 ? 17.16568 10.57149 17.41068 1.000 18.11219 3702 TYR B O 1
ATOM 3019 N N . ARG B 1 104 ? 18.63265 11.39861 15.89322 1.000 13.84766 3703 ARG B N 1
ATOM 3020 C CA . ARG B 1 104 ? 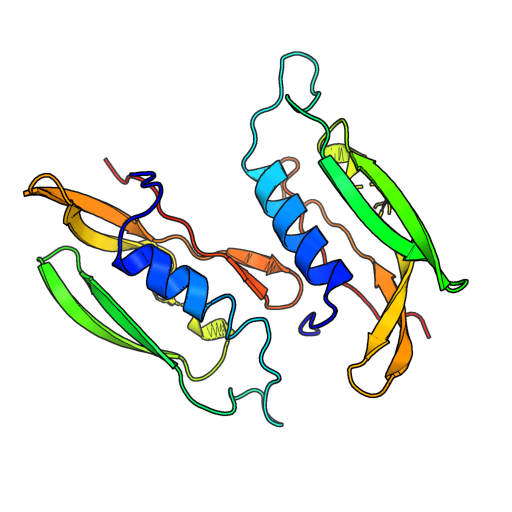17.81437 12.51732 15.45553 1.000 15.21418 3703 ARG B CA 1
ATOM 3021 C C . ARG B 1 104 ? 17.76725 12.48055 13.94020 1.000 19.12350 3703 ARG B C 1
ATOM 3022 O O . ARG B 1 104 ? 18.75209 12.12154 13.29006 1.000 17.01831 3703 ARG B O 1
ATOM 3043 N N . VAL B 1 105 ? 16.60457 12.80896 13.38064 1.000 16.49777 3704 VAL B N 1
ATOM 3044 C CA . VAL B 1 105 ? 16.34549 12.70291 11.94908 1.000 17.39502 3704 VAL B CA 1
ATOM 3045 C C . VAL B 1 105 ? 16.02635 14.09307 11.39330 1.000 14.90570 3704 VAL B C 1
ATOM 3046 O O . VAL B 1 105 ? 15.25200 14.84668 12.00293 1.000 16.59819 3704 VAL B O 1
ATOM 3059 N N . PHE B 1 106 ? 16.67911 14.46931 10.28833 1.000 18.06372 3705 PHE B N 1
ATOM 3060 C CA A PHE B 1 106 ? 16.49605 15.76090 9.63919 0.717 19.66256 3705 PHE B CA 1
ATOM 3061 C CA B PHE B 1 106 ? 16.29279 15.72077 9.63830 0.283 19.31034 3705 PHE B CA 1
ATOM 3062 C C . PHE B 1 106 ? 16.45361 15.52281 8.14312 1.000 18.62718 3705 PHE B C 1
ATOM 3063 O O . PHE B 1 106 ? 16.80082 14.43830 7.67056 1.000 21.34360 3705 PHE B O 1
ATOM 3096 N N A TYR B 1 107 ? 16.09270 16.55504 7.38665 0.705 24.01469 3706 TYR B N 1
ATOM 3097 N N B TYR B 1 107 ? 16.10298 16.53226 7.35805 0.295 23.92119 3706 TYR B N 1
ATOM 3098 C CA A TYR B 1 107 ? 16.20023 16.44658 5.94369 0.705 25.91202 3706 TYR B CA 1
ATOM 3099 C CA B TYR B 1 107 ? 16.19488 16.38718 5.92678 0.295 25.98067 3706 TYR B CA 1
ATOM 3100 C C A TYR B 1 107 ? 17.01313 17.60577 5.40471 0.705 25.83089 3706 TYR B C 1
ATOM 3101 C C B TYR B 1 107 ? 16.97367 17.58849 5.39072 0.295 25.68165 3706 TYR B C 1
ATOM 3102 O O A TYR B 1 107 ? 17.09938 18.66912 6.02432 0.705 26.52689 3706 TYR B O 1
ATOM 3103 O O B TYR B 1 107 ? 17.04965 18.64146 6.02812 0.295 26.53346 3706 TYR B O 1
ATOM 3138 N N . GLU B 1 108 ? 17.57874 17.41216 4.21999 1.000 32.63597 3707 GLU B N 1
ATOM 3139 C CA . GLU B 1 108 ? 18.38127 18.45217 3.60719 1.000 33.35619 3707 GLU B CA 1
ATOM 3140 C C . GLU B 1 108 ? 18.18922 18.36424 2.10942 1.000 31.55412 3707 GLU B C 1
ATOM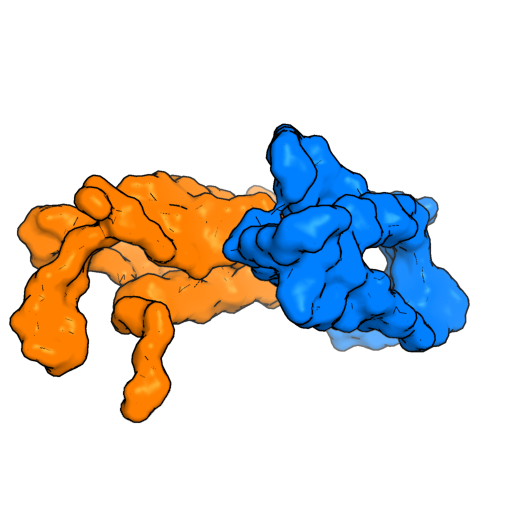 3141 O O . GLU B 1 108 ? 17.82300 17.31909 1.56796 1.000 27.74386 3707 GLU B O 1
ATOM 3153 N N . THR B 1 109 ? 18.37739 19.50138 1.45824 1.000 36.64847 3708 THR B N 1
ATOM 3154 C CA . THR B 1 109 ? 18.36390 19.49222 0.01358 1.000 39.45075 3708 THR B CA 1
ATOM 3155 C C . THR B 1 109 ? 19.59011 18.74231 -0.49315 1.000 36.52932 3708 THR B C 1
ATOM 3156 O O . THR B 1 109 ? 20.60810 18.60051 0.19360 1.000 39.85756 3708 THR B O 1
ATOM 3167 N N . ASN B 1 110 ? 19.49123 18.27432 -1.72313 1.000 40.03140 3709 ASN B N 1
ATOM 3168 C CA . ASN B 1 110 ? 20.62406 17.65975 -2.39967 1.000 47.22007 3709 ASN B CA 1
ATOM 3169 C C . ASN B 1 110 ? 20.84723 18.26823 -3.77518 1.000 51.08183 3709 ASN B C 1
ATOM 3170 O O . ASN B 1 110 ? 21.52491 17.65654 -4.61401 1.000 41.64970 3709 ASN B O 1
ATOM 3181 N N . LYS B 1 111 ? 20.24623 19.42938 -4.02367 1.000 41.34337 3710 LYS B N 1
ATOM 3182 C CA . LYS B 1 111 ? 20.37416 20.15297 -5.28284 1.000 50.90373 3710 LYS B CA 1
ATOM 3183 C C . LYS B 1 111 ? 20.82571 21.57195 -4.98023 1.000 45.39961 3710 LYS B C 1
ATOM 3184 O O . LYS B 1 111 ? 20.38986 22.15701 -3.98102 1.000 57.00385 3710 LYS B O 1
#

InterPro domains:
  IPR008619 Filamentous haemagglutinin repeat [PF05594] (680-730)
  IPR008619 Filamentous haemagglutinin repeat [PF05594] (1223-1269)
  IPR008619 Filamentous haemagglutinin repeat [PF05594] (1327-1393)
  IPR008619 Filamentous haemagglutinin repeat [PF05594] (1509-1577)
  IPR008619 Filamentous haemagglutinin repeat [PF05594] (1600-1665)
  IPR008619 Filamentous haemagglutinin repeat [PF05594] (1684-1754)
  IPR008638 Filamentous haemagglutinin FhaB/tRNA nuclease CdiA-like, TPS domain [PF05860] (75-333)
  IPR008638 Filamentous haemagglutinin FhaB/tRNA nuclease CdiA-like, TPS domain [SM00912] (86-205)
  IPR008638 Filamentous haemagglutinin FhaB/tRNA nuclease CdiA-like, TPS domain [TIGR01901] (104-201)
  IPR011050 Pectin lyase fold/virulence factor [SSF51126] (79-353)
  IPR012334 Pectin lyase fold [G3DSA:2.160.20.10] (72-372)
  IPR024973 ESPR domain [PF13018] (1-50)
  IPR025157 Hemagglutinin repeat [PF13332] (2921-3085)